Protein AF-A0A953NY30-F1 (afdb_monomer_lite)

Structure (mmCIF, N/CA/C/O backbone):
data_AF-A0A953NY30-F1
#
_entry.id   AF-A0A953NY30-F1
#
loop_
_atom_site.group_PDB
_atom_site.id
_atom_site.type_symbol
_atom_site.label_atom_id
_atom_site.label_alt_id
_atom_site.label_comp_id
_atom_site.label_asym_id
_atom_site.label_entity_id
_atom_site.label_seq_id
_atom_site.pdbx_PDB_ins_code
_atom_site.Cartn_x
_atom_site.Cartn_y
_atom_site.Cartn_z
_atom_site.occupancy
_atom_site.B_iso_or_equiv
_atom_site.auth_seq_id
_atom_site.auth_comp_id
_atom_site.auth_asym_id
_atom_site.auth_atom_id
_atom_site.pdbx_PDB_model_num
ATOM 1 N N . MET A 1 1 ? -12.959 -16.572 -15.780 1.00 38.41 1 MET A N 1
ATOM 2 C CA . MET A 1 1 ? -12.452 -16.417 -14.400 1.00 38.41 1 MET A CA 1
ATOM 3 C C . MET A 1 1 ? -12.602 -14.958 -14.018 1.00 38.41 1 MET A C 1
ATOM 5 O O . MET A 1 1 ? -12.310 -14.120 -14.861 1.00 38.41 1 MET A O 1
ATOM 9 N N . ALA A 1 2 ? -13.123 -14.643 -12.830 1.00 45.72 2 ALA A N 1
ATOM 10 C CA . ALA A 1 2 ? -13.145 -13.257 -12.362 1.00 45.72 2 ALA A CA 1
ATOM 11 C C . ALA A 1 2 ? -11.699 -12.749 -12.253 1.00 45.72 2 ALA A C 1
ATOM 13 O O . ALA A 1 2 ? -10.830 -13.495 -11.800 1.00 45.72 2 ALA A O 1
ATOM 14 N N . ALA A 1 3 ? -11.431 -11.525 -12.707 1.00 60.72 3 ALA A N 1
ATOM 15 C CA . ALA A 1 3 ? -10.108 -10.929 -12.567 1.00 60.72 3 ALA A CA 1
ATOM 16 C C . ALA A 1 3 ? -9.741 -10.850 -11.075 1.00 60.72 3 ALA A C 1
ATOM 18 O O . ALA A 1 3 ? -10.551 -10.421 -10.250 1.00 60.72 3 ALA A O 1
ATOM 19 N N . LYS A 1 4 ? -8.534 -11.301 -10.723 1.00 76.38 4 LYS A N 1
ATOM 20 C CA . LYS A 1 4 ? -8.008 -11.236 -9.358 1.00 76.38 4 LYS A CA 1
ATOM 21 C C . LYS A 1 4 ? -7.855 -9.763 -8.965 1.00 76.38 4 LYS A C 1
ATOM 23 O O . LYS A 1 4 ? -7.105 -9.034 -9.607 1.00 76.38 4 LYS A O 1
ATOM 28 N N . SER A 1 5 ? -8.580 -9.335 -7.931 1.00 85.44 5 SER A N 1
ATOM 29 C CA . SER A 1 5 ? -8.460 -7.990 -7.357 1.00 85.44 5 SER A CA 1
ATOM 30 C C . SER A 1 5 ? -7.638 -8.053 -6.079 1.00 85.44 5 SER A C 1
ATOM 32 O O . SER A 1 5 ? -7.977 -8.785 -5.148 1.00 85.44 5 SER A O 1
ATOM 34 N N . LEU A 1 6 ? -6.555 -7.287 -6.043 1.00 94.62 6 LEU A N 1
ATOM 35 C CA . LEU A 1 6 ? -5.593 -7.242 -4.951 1.00 94.62 6 LEU A CA 1
ATOM 36 C C . LEU A 1 6 ? -5.789 -5.966 -4.136 1.00 94.62 6 LEU A C 1
ATOM 38 O O . LEU A 1 6 ? -5.425 -4.876 -4.570 1.00 94.62 6 LEU A O 1
ATOM 42 N N . ARG A 1 7 ? -6.363 -6.100 -2.940 1.00 96.38 7 ARG A N 1
ATOM 43 C CA . ARG A 1 7 ? -6.813 -4.960 -2.138 1.00 96.38 7 ARG A CA 1
ATOM 44 C C . ARG A 1 7 ? -5.820 -4.576 -1.042 1.00 96.38 7 ARG A C 1
ATOM 46 O O . ARG A 1 7 ? -5.519 -5.387 -0.164 1.00 96.38 7 ARG A O 1
ATOM 53 N N . PHE A 1 8 ? -5.359 -3.325 -1.048 1.00 97.75 8 PHE A N 1
ATOM 54 C CA . PHE A 1 8 ? -4.323 -2.828 -0.134 1.00 97.75 8 PHE A CA 1
ATOM 55 C C . PHE A 1 8 ? -4.559 -1.383 0.317 1.00 97.75 8 PHE A C 1
ATOM 57 O O . PHE A 1 8 ? -5.410 -0.670 -0.207 1.00 97.75 8 PHE A O 1
ATOM 64 N N . VAL A 1 9 ? -3.777 -0.947 1.307 1.00 98.19 9 VAL A N 1
ATOM 65 C CA . VAL A 1 9 ? -3.710 0.448 1.767 1.00 98.19 9 VAL A CA 1
ATOM 66 C C . VAL A 1 9 ? -2.246 0.875 1.822 1.00 98.19 9 VAL A C 1
ATOM 68 O O . VAL A 1 9 ? -1.415 0.121 2.318 1.00 98.19 9 VAL A O 1
ATOM 71 N N . THR A 1 10 ? -1.892 2.046 1.306 1.00 98.44 10 THR A N 1
ATOM 72 C CA . THR A 1 10 ? -0.507 2.557 1.345 1.00 98.44 10 THR A CA 1
ATOM 73 C C . THR A 1 10 ? -0.102 3.044 2.744 1.00 98.44 10 THR A C 1
ATOM 75 O O . THR A 1 10 ? -0.954 3.224 3.619 1.00 98.44 10 THR A O 1
ATOM 78 N N . LEU A 1 11 ? 1.190 3.308 2.973 1.00 98.06 11 LEU A N 1
ATOM 79 C CA . LEU A 1 11 ? 1.663 3.942 4.215 1.00 98.06 11 LEU A CA 1
ATOM 80 C C . LEU A 1 11 ? 1.074 5.349 4.382 1.00 98.06 11 LEU A C 1
ATOM 82 O O . LEU A 1 11 ? 0.724 5.740 5.495 1.00 98.06 11 LEU A O 1
ATOM 86 N N . SER A 1 12 ? 0.889 6.087 3.282 1.00 96.75 12 SER A N 1
ATOM 87 C CA . SER A 1 12 ? 0.201 7.386 3.278 1.00 96.75 12 SER A CA 1
ATOM 88 C C . SER A 1 12 ? -1.307 7.297 3.555 1.00 96.75 12 SER A C 1
ATOM 90 O O . SER A 1 12 ? -1.937 8.314 3.828 1.00 96.75 12 SER A O 1
ATOM 92 N N . GLY A 1 13 ? -1.882 6.090 3.568 1.00 97.50 13 GLY A N 1
ATOM 93 C CA . GLY A 1 13 ? -3.278 5.847 3.924 1.00 97.50 13 GLY A CA 1
ATOM 94 C C . GLY A 1 13 ? -4.250 5.776 2.749 1.00 97.50 13 GLY A C 1
ATOM 95 O O . GLY A 1 13 ? -5.456 5.801 2.987 1.00 97.50 13 GLY A O 1
ATOM 96 N N . VAL A 1 14 ? -3.757 5.662 1.513 1.00 98.44 14 VAL A N 1
ATOM 97 C CA . VAL A 1 14 ? -4.581 5.558 0.302 1.00 98.44 14 VAL A CA 1
ATOM 98 C C . VAL A 1 14 ? -5.054 4.108 0.113 1.00 98.44 14 VAL A C 1
ATOM 100 O O . VAL A 1 14 ? -4.214 3.220 -0.058 1.00 98.44 14 VAL A O 1
ATOM 103 N N . PRO A 1 15 ? -6.370 3.831 0.158 1.00 97.94 15 PRO A N 1
ATOM 104 C CA . PRO A 1 15 ? -6.921 2.498 -0.055 1.00 97.94 15 PRO A CA 1
ATOM 105 C C . PRO A 1 15 ? -7.143 2.236 -1.553 1.00 97.94 15 PRO A C 1
ATOM 107 O O . PRO A 1 15 ? -7.759 3.048 -2.239 1.00 97.94 15 PRO A O 1
ATOM 110 N N . MET A 1 16 ? -6.677 1.101 -2.073 1.00 97.56 16 MET A N 1
ATOM 111 C CA . MET A 1 16 ? -6.794 0.786 -3.501 1.00 97.56 16 MET A CA 1
ATOM 112 C C . MET A 1 16 ? -7.032 -0.695 -3.794 1.00 97.56 16 MET A C 1
ATOM 114 O O . MET A 1 16 ? -6.637 -1.569 -3.017 1.00 97.56 16 MET A O 1
ATOM 118 N N . ASP A 1 17 ? -7.632 -0.946 -4.953 1.00 97.19 17 ASP A N 1
ATOM 119 C CA . ASP A 1 17 ? -7.645 -2.244 -5.622 1.00 97.19 17 ASP A CA 1
ATOM 120 C C . ASP A 1 17 ? -6.631 -2.218 -6.769 1.00 97.19 17 ASP A C 1
ATOM 122 O O . ASP A 1 17 ? -6.729 -1.381 -7.660 1.00 97.19 17 ASP A O 1
ATOM 126 N N . VAL A 1 18 ? -5.660 -3.130 -6.753 1.00 97.06 18 VAL A N 1
ATOM 127 C CA . VAL A 1 18 ? -4.778 -3.385 -7.896 1.00 97.06 18 VAL A CA 1
ATOM 128 C C . VAL A 1 18 ? -5.399 -4.487 -8.741 1.00 97.06 18 VAL A C 1
ATOM 130 O O . VAL A 1 18 ? -5.697 -5.578 -8.247 1.00 97.06 18 VAL A O 1
ATOM 133 N N . THR A 1 19 ? -5.606 -4.191 -10.016 1.00 94.31 19 THR A N 1
ATOM 134 C CA . THR A 1 19 ? -6.314 -5.041 -10.970 1.00 94.31 19 THR A CA 1
ATOM 135 C C . THR A 1 19 ? -5.557 -5.099 -12.296 1.00 94.31 19 THR A C 1
ATOM 137 O O . THR A 1 19 ? -4.636 -4.320 -12.556 1.00 94.31 19 THR A O 1
ATOM 140 N N . GLU A 1 20 ? -5.926 -6.070 -13.133 1.00 92.06 20 GLU A N 1
ATOM 141 C CA . GLU A 1 20 ? -5.496 -6.145 -14.537 1.00 92.06 20 GLU A CA 1
ATOM 142 C C . GLU A 1 20 ? -3.972 -6.143 -14.761 1.00 92.06 20 GLU A C 1
ATOM 144 O O . GLU A 1 20 ? -3.502 -5.654 -15.786 1.00 92.06 20 GLU A O 1
ATOM 149 N N . LEU A 1 21 ? -3.182 -6.711 -13.839 1.00 94.94 21 LEU A N 1
ATOM 150 C CA . LEU A 1 21 ? -1.750 -6.928 -14.068 1.00 94.94 21 LEU A CA 1
ATOM 151 C C . LEU A 1 21 ? -1.556 -7.870 -15.271 1.00 94.94 21 LEU A C 1
ATOM 153 O O . LEU A 1 21 ? -1.906 -9.049 -15.222 1.00 94.94 21 LEU A O 1
ATOM 157 N N . LYS A 1 22 ? -1.017 -7.337 -16.372 1.00 94.94 22 LYS A N 1
ATOM 158 C CA . LYS A 1 22 ? -0.914 -8.020 -17.672 1.00 94.94 22 LYS A CA 1
ATOM 159 C C . LYS A 1 22 ? 0.358 -8.855 -17.770 1.00 94.94 22 LYS A C 1
ATOM 161 O O . LYS A 1 22 ? 1.295 -8.476 -18.469 1.00 94.94 22 LYS A O 1
ATOM 166 N N . TRP A 1 23 ? 0.397 -9.968 -17.044 1.00 94.69 23 TRP A N 1
ATOM 167 C CA . TRP A 1 23 ? 1.525 -10.900 -17.074 1.00 94.69 23 TRP A CA 1
ATOM 168 C C . TRP A 1 23 ? 1.733 -11.533 -18.463 1.00 94.69 23 TRP A C 1
ATOM 170 O O . TRP A 1 23 ? 0.755 -11.775 -19.175 1.00 94.69 23 TRP A O 1
ATOM 180 N N . PRO A 1 24 ? 2.983 -11.868 -18.841 1.00 94.69 24 PRO A N 1
ATOM 181 C CA . PRO A 1 24 ? 4.234 -11.607 -18.121 1.00 94.69 24 PRO A CA 1
ATOM 182 C C . PRO A 1 24 ? 4.781 -10.184 -18.355 1.00 94.69 24 PRO A C 1
ATOM 184 O O . PRO A 1 24 ? 4.320 -9.446 -19.226 1.00 94.69 24 PRO A O 1
ATOM 187 N N . PHE A 1 25 ? 5.836 -9.820 -17.617 1.00 94.69 25 PHE A N 1
ATOM 188 C CA . PHE A 1 25 ? 6.681 -8.681 -17.993 1.00 94.69 25 PHE A CA 1
ATOM 189 C C . PHE A 1 25 ? 7.196 -8.848 -19.434 1.00 94.69 25 PHE A C 1
ATOM 191 O O . PHE A 1 25 ? 7.701 -9.913 -19.791 1.00 94.69 25 PHE A O 1
ATOM 198 N N . HIS A 1 26 ? 7.122 -7.791 -20.241 1.00 92.19 26 HIS A N 1
ATOM 199 C CA . HIS A 1 26 ? 7.577 -7.782 -21.636 1.00 92.19 26 HIS A CA 1
ATOM 200 C C . HIS A 1 26 ? 8.545 -6.626 -21.891 1.00 92.19 26 HIS A C 1
ATOM 202 O O . HIS A 1 26 ? 8.599 -5.667 -21.125 1.00 92.19 26 HIS A O 1
ATOM 208 N N . GLN A 1 27 ? 9.348 -6.727 -22.951 1.00 91.31 27 GLN A N 1
ATOM 209 C CA . GLN A 1 27 ? 10.276 -5.659 -23.318 1.00 91.31 27 GLN A CA 1
ATOM 210 C C . GLN A 1 27 ? 9.521 -4.392 -23.723 1.00 91.31 27 GLN A C 1
ATOM 212 O O . GLN A 1 27 ? 8.520 -4.453 -24.438 1.00 91.31 27 GLN A O 1
ATOM 217 N N . SER A 1 28 ? 10.030 -3.243 -23.283 1.00 86.00 28 SER A N 1
ATOM 218 C CA . SER A 1 28 ? 9.526 -1.949 -23.731 1.00 86.00 28 SER A CA 1
ATOM 219 C C . SER A 1 28 ? 9.779 -1.764 -25.228 1.00 86.00 28 SER A C 1
ATOM 221 O O . SER A 1 28 ? 10.899 -1.937 -25.705 1.00 86.00 28 SER A O 1
ATOM 223 N N . THR A 1 29 ? 8.756 -1.348 -25.974 1.00 75.81 29 THR A N 1
ATOM 224 C CA . THR A 1 29 ? 8.874 -1.017 -27.405 1.00 75.81 29 THR A CA 1
ATOM 225 C C . THR A 1 29 ? 9.551 0.335 -27.653 1.00 75.81 29 THR A C 1
ATOM 227 O O . THR A 1 29 ? 9.899 0.646 -28.788 1.00 75.81 29 THR A O 1
ATOM 230 N N . ALA A 1 30 ? 9.780 1.133 -26.603 1.00 67.56 30 ALA A N 1
ATOM 231 C CA . ALA A 1 30 ? 10.343 2.482 -26.679 1.00 67.56 30 ALA A CA 1
ATOM 232 C C . ALA A 1 30 ? 11.890 2.532 -26.656 1.00 67.56 30 ALA A C 1
ATOM 234 O O . ALA A 1 30 ? 12.464 3.578 -26.363 1.00 67.56 30 ALA A O 1
ATOM 235 N N . GLY A 1 31 ? 12.572 1.421 -26.965 1.00 56.62 31 GLY A N 1
ATOM 236 C CA . GLY A 1 31 ? 14.012 1.408 -27.270 1.00 56.62 31 GLY A CA 1
ATOM 237 C C . GLY A 1 31 ? 14.972 1.475 -26.076 1.00 56.62 31 GLY A C 1
ATOM 238 O O . GLY A 1 31 ? 16.120 1.867 -26.253 1.00 56.62 31 GLY A O 1
ATOM 239 N N . ALA A 1 32 ? 14.535 1.098 -24.872 1.00 64.88 32 ALA A N 1
ATOM 240 C CA . ALA A 1 32 ? 15.385 1.068 -23.680 1.00 64.88 32 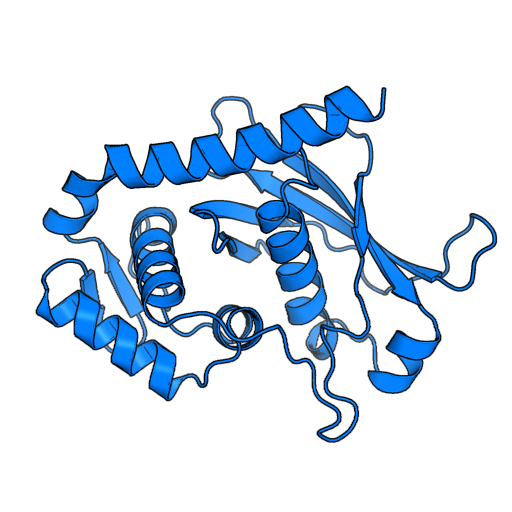ALA A CA 1
ATOM 241 C C . ALA A 1 32 ? 15.386 -0.329 -23.029 1.00 64.88 32 ALA A C 1
ATOM 243 O O . ALA A 1 32 ? 14.408 -1.063 -23.173 1.00 64.88 32 ALA A O 1
ATOM 244 N N . ASP A 1 33 ? 16.444 -0.666 -22.276 1.00 78.25 33 ASP A N 1
ATOM 245 C CA . ASP A 1 33 ? 16.651 -1.951 -21.567 1.00 78.25 33 ASP A CA 1
ATOM 246 C C . ASP A 1 33 ? 15.711 -2.147 -20.356 1.00 78.25 33 ASP A C 1
ATOM 248 O O . ASP A 1 33 ? 16.128 -2.411 -19.220 1.00 78.25 33 ASP A O 1
ATOM 252 N N . TRP A 1 34 ? 14.413 -1.979 -20.594 1.00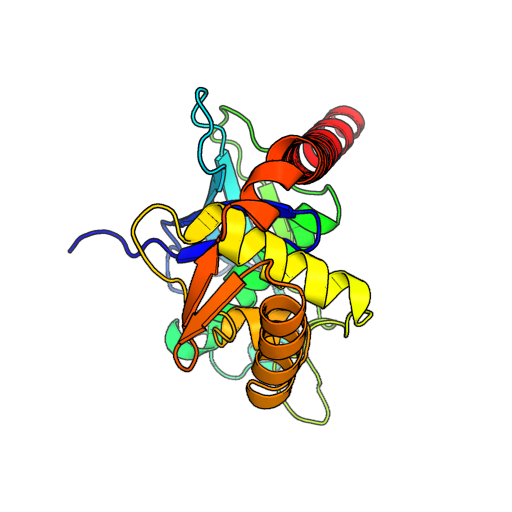 88.50 34 TRP A N 1
ATOM 253 C CA . TRP A 1 34 ? 13.355 -2.047 -19.600 1.00 88.50 34 TRP A CA 1
ATOM 254 C C . TRP A 1 34 ? 12.392 -3.181 -19.913 1.00 88.50 34 TRP A C 1
ATOM 256 O O . TRP A 1 34 ? 11.986 -3.391 -21.060 1.00 88.50 34 TRP A O 1
ATOM 266 N N . LEU A 1 35 ? 11.968 -3.860 -18.853 1.00 93.00 35 LEU A N 1
ATOM 267 C CA . LEU A 1 35 ? 10.793 -4.712 -18.871 1.00 93.00 35 LEU A CA 1
ATOM 268 C C . LEU A 1 35 ? 9.636 -3.986 -18.205 1.00 93.00 35 LEU A C 1
ATOM 270 O O . LEU A 1 35 ? 9.821 -3.331 -17.179 1.00 93.00 35 LEU A O 1
ATOM 274 N N . VAL A 1 36 ? 8.450 -4.132 -18.778 1.00 95.19 36 VAL A N 1
ATOM 275 C CA . VAL A 1 36 ? 7.238 -3.447 -18.344 1.00 95.19 36 VAL A CA 1
ATOM 276 C C . VAL A 1 36 ? 6.144 -4.466 -18.043 1.00 95.19 36 VAL A C 1
ATOM 278 O O . VAL A 1 36 ? 5.968 -5.446 -18.766 1.00 95.19 36 VAL A O 1
ATOM 281 N N . LEU A 1 37 ? 5.408 -4.218 -16.963 1.00 96.38 37 LEU A N 1
ATOM 282 C CA . LEU A 1 37 ? 4.144 -4.863 -16.633 1.00 96.38 37 LEU A CA 1
ATOM 283 C C . LEU A 1 37 ? 3.080 -3.773 -16.523 1.00 96.38 37 LEU A C 1
ATOM 285 O O . LEU A 1 37 ? 3.188 -2.866 -15.696 1.00 96.38 37 LEU A O 1
ATOM 289 N N . HIS A 1 38 ? 2.060 -3.851 -17.370 1.00 96.56 38 HIS A N 1
ATOM 290 C CA . HIS A 1 38 ? 0.924 -2.939 -17.303 1.00 96.56 38 HIS A CA 1
ATOM 291 C C . HIS A 1 38 ? -0.089 -3.417 -16.270 1.00 96.56 38 HIS A C 1
ATOM 293 O O . HIS A 1 38 ? -0.252 -4.620 -16.077 1.00 96.56 38 HIS A O 1
ATOM 299 N N . GLY A 1 39 ? -0.792 -2.480 -15.650 1.00 96.12 39 GLY A N 1
ATOM 300 C CA . GLY A 1 39 ? -1.916 -2.781 -14.777 1.00 96.12 39 GLY A CA 1
ATOM 301 C C . GLY A 1 39 ? -2.670 -1.528 -14.387 1.00 96.12 39 GLY A C 1
ATOM 302 O O . GLY A 1 39 ? -2.448 -0.457 -14.953 1.00 96.12 39 GLY A O 1
ATOM 303 N N . ARG A 1 40 ? -3.531 -1.671 -13.387 1.00 96.50 40 ARG A N 1
ATOM 304 C CA . ARG A 1 40 ? -4.427 -0.614 -12.942 1.00 96.50 40 ARG A CA 1
ATOM 305 C C . ARG A 1 40 ? -4.519 -0.599 -11.422 1.00 96.50 40 ARG A C 1
ATOM 307 O O . ARG A 1 40 ? -4.499 -1.651 -10.785 1.00 96.50 40 ARG A O 1
ATOM 314 N N . ALA A 1 41 ? -4.606 0.593 -10.841 1.00 97.19 41 ALA A N 1
ATOM 315 C CA . ALA A 1 41 ? -4.962 0.764 -9.439 1.00 97.19 41 ALA A CA 1
ATOM 316 C C . ALA A 1 41 ? -6.173 1.696 -9.307 1.00 97.19 41 ALA A C 1
ATOM 318 O O . ALA A 1 41 ? -6.129 2.863 -9.700 1.00 97.19 41 ALA A O 1
ATOM 319 N N . ASP A 1 42 ? -7.262 1.174 -8.751 1.00 97.12 42 ASP A N 1
ATOM 320 C CA . ASP A 1 42 ? -8.517 1.887 -8.527 1.00 97.12 42 ASP A CA 1
ATOM 321 C C . ASP A 1 42 ? -8.583 2.399 -7.082 1.00 97.12 42 ASP A C 1
ATOM 323 O O . ASP A 1 42 ? -8.332 1.653 -6.132 1.00 97.12 42 ASP A O 1
ATOM 327 N N . LEU A 1 43 ? -8.946 3.671 -6.898 1.00 97.38 43 LEU A N 1
ATOM 328 C CA . LEU A 1 43 ? -9.139 4.256 -5.571 1.00 97.38 43 LEU A CA 1
ATOM 329 C C . LEU A 1 43 ? -10.419 3.697 -4.936 1.00 97.38 43 LEU A C 1
ATOM 331 O O . LEU A 1 43 ? -11.523 3.869 -5.466 1.00 97.38 43 LEU A O 1
ATOM 335 N N . LEU A 1 44 ? -10.292 3.071 -3.765 1.00 95.31 44 LEU A N 1
ATOM 336 C CA . LEU A 1 44 ? -11.443 2.504 -3.066 1.00 95.31 44 LEU A CA 1
ATOM 337 C C . LEU A 1 44 ? -12.420 3.583 -2.601 1.00 95.31 44 LEU A C 1
ATOM 339 O O . LEU A 1 44 ? -12.028 4.661 -2.161 1.00 95.31 44 LEU A O 1
ATOM 343 N N . GLN A 1 45 ? -13.714 3.252 -2.656 1.00 92.00 45 GLN A N 1
ATOM 344 C CA . GLN A 1 45 ? -14.821 4.144 -2.282 1.00 92.00 45 GLN A CA 1
ATOM 345 C C . GLN A 1 45 ? -14.819 5.496 -3.023 1.00 92.00 45 GLN A C 1
ATOM 347 O O . GLN A 1 45 ? -15.444 6.455 -2.572 1.00 92.00 45 GLN A O 1
ATOM 352 N N . SER A 1 46 ? -14.154 5.583 -4.178 1.00 91.25 46 SER A N 1
ATOM 353 C CA . SER A 1 46 ? -14.222 6.763 -5.031 1.00 91.25 46 SER A CA 1
ATOM 354 C C . SER A 1 46 ? -15.585 6.836 -5.723 1.00 91.25 46 SER A C 1
ATOM 356 O O . SER A 1 46 ? -15.870 6.048 -6.627 1.00 91.25 46 SER A O 1
ATOM 358 N N . ALA A 1 47 ? -16.416 7.814 -5.350 1.00 89.56 47 ALA A N 1
ATOM 359 C CA . ALA A 1 47 ? -17.678 8.097 -6.048 1.00 89.56 47 ALA A CA 1
ATOM 360 C C . ALA A 1 47 ? -17.452 8.393 -7.542 1.00 89.56 47 ALA A C 1
ATOM 362 O O . ALA A 1 47 ? -18.266 8.064 -8.401 1.00 89.56 47 ALA A O 1
ATOM 363 N N . GLU A 1 48 ? -16.295 8.973 -7.851 1.00 91.31 48 GLU A N 1
ATOM 364 C CA . GLU A 1 48 ? -15.872 9.340 -9.192 1.00 91.31 48 GLU A CA 1
ATOM 365 C C . GLU A 1 48 ? -15.146 8.221 -9.951 1.00 91.31 48 GLU A C 1
ATOM 367 O O . GLU A 1 48 ? -14.785 8.425 -11.108 1.00 91.31 48 GLU A O 1
ATOM 372 N N . LYS A 1 49 ? -14.948 7.041 -9.345 1.00 93.06 49 LYS A N 1
ATOM 373 C CA . LYS A 1 49 ? -14.198 5.920 -9.943 1.00 93.06 49 LYS A CA 1
ATOM 374 C C . LYS A 1 49 ? -12.792 6.335 -10.412 1.00 93.06 49 LYS A C 1
ATOM 376 O O . LYS A 1 49 ? -12.351 5.989 -11.514 1.00 93.06 49 LYS A O 1
ATOM 381 N N . LEU A 1 50 ? -12.105 7.131 -9.589 1.00 96.12 50 LEU A N 1
ATOM 382 C CA . LEU A 1 50 ? -10.737 7.565 -9.868 1.00 96.12 50 LEU A CA 1
ATOM 383 C C . LEU A 1 50 ? -9.782 6.367 -9.868 1.00 96.12 50 LEU A C 1
ATOM 385 O O . LEU A 1 50 ? -9.882 5.482 -9.020 1.00 96.12 50 LEU A O 1
ATOM 389 N N . HIS A 1 51 ? -8.845 6.363 -10.809 1.00 95.94 51 HIS A N 1
ATOM 390 C CA . HIS A 1 51 ? -7.890 5.278 -10.999 1.00 95.94 51 HIS A CA 1
ATOM 391 C C . HIS A 1 51 ? -6.578 5.808 -11.575 1.00 95.94 51 HIS A C 1
ATOM 393 O O . HIS A 1 51 ? -6.492 6.956 -12.014 1.00 95.94 51 HIS A O 1
ATOM 399 N N . CYS A 1 52 ? -5.553 4.967 -11.582 1.00 95.19 52 CYS A N 1
ATOM 400 C CA . CYS A 1 52 ? -4.357 5.178 -12.376 1.00 95.19 52 CYS A CA 1
ATOM 401 C C . CYS A 1 52 ? -4.058 3.927 -13.205 1.00 95.19 52 CYS A C 1
ATOM 403 O O . CYS A 1 52 ? -3.941 2.818 -12.684 1.00 95.19 52 CYS A O 1
ATOM 405 N N . GLU A 1 53 ? -3.932 4.122 -14.515 1.00 96.50 53 GLU A N 1
ATOM 406 C CA . GLU A 1 53 ? -3.298 3.147 -15.398 1.00 96.50 53 GLU A CA 1
ATOM 407 C C . GLU A 1 53 ? -1.791 3.201 -15.138 1.00 96.50 53 GLU A C 1
ATOM 409 O O . GLU A 1 53 ? -1.207 4.288 -15.133 1.00 96.50 53 GLU A O 1
ATOM 414 N N . VAL A 1 54 ? -1.149 2.058 -14.903 1.00 96.62 54 VAL A N 1
ATOM 415 C CA . VAL A 1 54 ? 0.264 1.995 -14.507 1.00 96.62 54 VAL A CA 1
ATOM 416 C C . VAL A 1 54 ? 1.102 1.158 -15.468 1.00 96.62 54 VAL A C 1
ATOM 418 O O . VAL A 1 54 ? 0.659 0.150 -16.020 1.00 96.62 54 VAL A O 1
ATOM 421 N N . ALA A 1 55 ? 2.351 1.577 -15.650 1.00 96.38 55 ALA A N 1
ATOM 422 C CA . ALA A 1 55 ? 3.410 0.800 -16.280 1.00 96.38 55 ALA A CA 1
ATOM 423 C C . ALA A 1 55 ? 4.517 0.568 -15.251 1.00 96.38 55 ALA A C 1
ATOM 425 O O . ALA A 1 55 ? 5.343 1.448 -15.006 1.00 96.38 55 ALA A O 1
ATOM 426 N N . VAL A 1 56 ? 4.525 -0.617 -14.643 1.00 96.69 56 VAL A N 1
ATOM 427 C CA . VAL A 1 56 ? 5.574 -1.044 -13.717 1.00 96.69 56 VAL A CA 1
ATOM 428 C C . VAL A 1 56 ? 6.801 -1.427 -14.534 1.00 96.69 56 VAL A C 1
ATOM 430 O O . VAL A 1 56 ? 6.826 -2.473 -15.173 1.00 96.69 56 VAL A O 1
ATOM 433 N N . GLY A 1 57 ? 7.804 -0.558 -14.541 1.00 94.62 57 GLY A N 1
ATOM 434 C CA . GLY A 1 57 ? 9.062 -0.737 -15.251 1.00 94.62 57 GLY A CA 1
ATOM 435 C C . GLY A 1 57 ? 10.180 -1.223 -14.334 1.00 94.62 57 GLY A C 1
ATOM 436 O O . GLY A 1 57 ? 10.358 -0.700 -13.232 1.00 94.62 57 GLY A O 1
ATOM 437 N N . MET A 1 58 ? 10.982 -2.174 -14.810 1.00 92.50 58 MET A N 1
ATOM 438 C CA . MET A 1 58 ? 12.247 -2.571 -14.186 1.00 92.50 58 MET A CA 1
ATOM 439 C C . MET A 1 58 ? 13.367 -2.680 -15.219 1.00 92.50 58 MET A C 1
ATOM 441 O O . MET A 1 58 ? 13.109 -2.923 -16.397 1.00 92.50 58 MET A O 1
ATOM 445 N N . THR A 1 59 ? 14.613 -2.549 -14.773 1.00 90.56 59 THR A N 1
ATOM 446 C CA . THR A 1 59 ? 15.790 -2.726 -15.633 1.00 90.56 59 THR A CA 1
ATOM 447 C C . THR A 1 59 ? 16.122 -4.205 -15.843 1.00 90.56 59 THR A C 1
ATOM 449 O O . THR A 1 59 ? 15.781 -5.060 -15.019 1.00 90.56 59 THR A O 1
ATOM 452 N N . GLN A 1 60 ? 16.864 -4.508 -16.909 1.00 89.00 60 GLN A N 1
ATOM 453 C CA . GLN A 1 60 ? 17.414 -5.847 -17.148 1.00 89.00 60 GLN A CA 1
ATOM 454 C C . GLN A 1 60 ? 18.260 -6.359 -15.962 1.00 89.00 60 GLN A C 1
ATOM 456 O O . GLN A 1 60 ? 18.105 -7.506 -15.548 1.00 89.00 60 GLN A O 1
ATOM 461 N N . THR A 1 61 ? 19.073 -5.500 -15.337 1.00 88.31 61 THR A N 1
ATOM 462 C CA . THR A 1 61 ? 19.860 -5.851 -14.139 1.00 88.31 61 THR A CA 1
ATOM 463 C C . THR A 1 61 ? 18.975 -6.311 -12.980 1.00 88.31 61 THR A C 1
ATOM 465 O O . THR A 1 61 ? 19.311 -7.249 -12.259 1.00 88.31 61 THR A O 1
ATOM 468 N N . MET A 1 62 ? 17.818 -5.667 -12.793 1.00 89.81 62 MET A N 1
ATOM 469 C CA . MET A 1 62 ? 16.873 -6.063 -11.751 1.00 89.81 62 MET A CA 1
ATOM 470 C C . MET A 1 62 ? 16.246 -7.429 -12.058 1.00 89.81 62 MET A C 1
ATOM 472 O O . MET A 1 62 ? 16.127 -8.264 -11.163 1.00 89.81 62 MET A O 1
ATOM 476 N N . LYS A 1 63 ? 15.899 -7.693 -13.325 1.00 90.75 63 LYS A N 1
ATOM 477 C CA . LYS A 1 63 ? 15.435 -9.016 -13.768 1.00 90.75 63 LYS A CA 1
ATOM 478 C C . LYS A 1 63 ? 16.468 -10.103 -13.475 1.00 90.75 63 LYS A C 1
ATOM 480 O O . LYS A 1 63 ? 16.102 -11.154 -12.954 1.00 90.75 63 LYS A O 1
ATOM 485 N N . GLU A 1 64 ? 17.734 -9.857 -13.798 1.00 90.38 64 GLU A N 1
ATOM 486 C CA . GLU A 1 64 ? 18.830 -10.800 -13.545 1.00 90.38 64 GLU A CA 1
ATOM 487 C C . GLU A 1 64 ? 18.983 -11.098 -12.051 1.00 90.38 64 GLU A C 1
ATOM 489 O O . GLU A 1 64 ? 19.094 -12.259 -11.664 1.00 90.38 64 GLU A O 1
ATOM 494 N N . ALA A 1 65 ? 18.890 -10.071 -11.200 1.00 88.56 65 ALA A N 1
ATOM 495 C CA . ALA A 1 65 ? 18.928 -10.234 -9.749 1.00 88.56 65 ALA A CA 1
ATOM 496 C C . ALA A 1 65 ? 17.733 -11.046 -9.213 1.00 88.56 65 ALA A C 1
ATOM 498 O O . ALA A 1 65 ? 17.892 -11.919 -8.360 1.00 88.56 65 ALA A O 1
ATOM 499 N N . LEU A 1 66 ? 16.523 -10.795 -9.721 1.00 89.00 66 LEU A N 1
ATOM 500 C CA . LEU A 1 66 ? 15.320 -11.537 -9.326 1.00 89.00 66 LEU A CA 1
ATOM 501 C C . LEU A 1 66 ? 15.359 -13.005 -9.767 1.00 89.00 66 LEU A C 1
ATOM 503 O O . LEU A 1 66 ? 14.762 -13.859 -9.103 1.00 89.00 66 LEU A O 1
ATOM 507 N N . GLY A 1 67 ? 16.032 -13.294 -10.883 1.00 88.69 67 GLY A N 1
ATOM 508 C CA . GLY A 1 67 ? 16.175 -14.618 -11.491 1.00 88.69 67 GLY A CA 1
ATOM 509 C C . GLY A 1 67 ? 14.917 -15.123 -12.208 1.00 88.69 67 GLY A C 1
ATOM 510 O O . GLY A 1 67 ? 15.022 -15.754 -13.254 1.00 88.69 67 GLY A O 1
ATOM 511 N N . SER A 1 68 ? 13.722 -14.827 -11.690 1.00 88.88 68 SER A N 1
ATOM 512 C CA . SER A 1 68 ? 12.442 -15.149 -12.330 1.00 88.88 68 SER A CA 1
ATOM 513 C C . SER A 1 68 ? 11.432 -14.017 -12.153 1.00 88.88 68 SER A C 1
ATOM 515 O O . SER A 1 68 ? 11.300 -13.460 -11.063 1.00 88.88 68 SER A O 1
ATOM 517 N N . LEU A 1 69 ? 10.709 -13.714 -13.237 1.00 91.25 69 LEU A N 1
ATOM 518 C CA . LEU A 1 69 ? 9.602 -12.751 -13.288 1.00 91.25 69 LEU A CA 1
ATOM 519 C C . LEU A 1 69 ? 8.233 -13.442 -13.388 1.00 91.25 69 LEU A C 1
ATOM 521 O O . LEU A 1 69 ? 7.276 -12.835 -13.867 1.00 91.25 69 LEU A O 1
ATOM 525 N N . ALA A 1 70 ? 8.148 -14.711 -12.979 1.00 92.88 70 ALA A N 1
ATOM 526 C CA . ALA A 1 70 ? 6.872 -15.402 -12.844 1.00 92.88 70 ALA A CA 1
ATOM 527 C C . ALA A 1 70 ? 5.956 -14.657 -11.856 1.00 92.88 70 ALA A C 1
ATOM 529 O O . ALA A 1 70 ? 6.440 -14.065 -10.880 1.00 92.88 70 ALA A O 1
ATOM 530 N N . GLU A 1 71 ? 4.648 -14.690 -12.117 1.00 94.00 71 GLU A N 1
ATOM 531 C CA . GLU A 1 71 ? 3.629 -13.960 -11.354 1.00 94.00 71 GLU A CA 1
ATOM 532 C C . GLU A 1 71 ? 3.756 -14.228 -9.848 1.00 94.00 71 GLU A C 1
ATOM 534 O O . GLU A 1 71 ? 3.840 -13.293 -9.051 1.00 94.00 71 GLU A O 1
ATOM 539 N N . GLU A 1 72 ? 3.918 -15.492 -9.455 1.00 90.56 72 GLU A N 1
ATOM 540 C CA . GLU A 1 72 ? 3.954 -15.934 -8.056 1.00 90.56 72 GLU A CA 1
ATOM 541 C C . GLU A 1 72 ? 5.125 -15.332 -7.266 1.00 90.56 72 GLU A C 1
ATOM 543 O O . GLU A 1 72 ? 5.072 -15.231 -6.039 1.00 90.56 72 GLU A O 1
ATOM 548 N N . ARG A 1 73 ? 6.195 -14.927 -7.961 1.00 89.06 73 ARG A N 1
ATOM 549 C CA . ARG A 1 73 ? 7.405 -14.358 -7.355 1.00 89.06 73 ARG A CA 1
ATOM 550 C C . ARG A 1 73 ? 7.443 -12.835 -7.436 1.00 89.06 73 ARG A C 1
ATOM 552 O O . ARG A 1 73 ? 7.966 -12.194 -6.525 1.00 89.06 73 ARG A O 1
ATOM 559 N N . ALA A 1 74 ? 6.931 -12.257 -8.520 1.00 93.62 74 ALA A N 1
ATOM 560 C CA . ALA A 1 74 ? 7.071 -10.833 -8.813 1.00 93.62 74 ALA A CA 1
ATOM 561 C C . ALA A 1 74 ? 5.837 -9.990 -8.437 1.00 93.62 74 ALA A C 1
ATOM 563 O O . ALA A 1 74 ? 5.978 -8.773 -8.299 1.00 93.62 74 ALA A O 1
ATOM 564 N N . GLU A 1 75 ? 4.657 -10.593 -8.230 1.00 96.00 75 GLU A N 1
ATOM 565 C CA . GLU A 1 75 ? 3.407 -9.862 -7.958 1.00 96.00 75 GLU A CA 1
ATOM 566 C C . GLU A 1 75 ? 3.512 -8.950 -6.734 1.00 96.00 75 GLU A C 1
ATOM 568 O O . GLU A 1 75 ? 3.211 -7.760 -6.829 1.00 96.00 75 GLU A O 1
ATOM 573 N N . GLY A 1 76 ? 4.026 -9.465 -5.613 1.00 95.88 76 GLY A N 1
ATOM 574 C CA . GLY A 1 76 ? 4.194 -8.669 -4.395 1.00 95.88 76 GLY A CA 1
ATOM 575 C C . GLY A 1 76 ? 5.056 -7.424 -4.615 1.00 95.88 76 GLY A C 1
ATOM 576 O O . GLY A 1 76 ? 4.696 -6.332 -4.180 1.00 95.88 76 GLY A O 1
ATOM 577 N N . MET A 1 77 ? 6.149 -7.553 -5.373 1.00 96.12 77 MET A N 1
ATOM 578 C CA . MET A 1 77 ? 7.026 -6.427 -5.700 1.00 96.12 77 MET A CA 1
ATOM 579 C C . MET A 1 77 ? 6.345 -5.418 -6.621 1.00 96.12 77 MET A C 1
ATOM 581 O O . MET A 1 77 ? 6.491 -4.221 -6.391 1.00 96.12 77 MET A O 1
ATOM 585 N N . ALA A 1 78 ? 5.606 -5.871 -7.636 1.00 96.88 78 ALA A N 1
ATOM 586 C CA . ALA A 1 78 ? 4.881 -4.980 -8.539 1.00 96.88 78 ALA A CA 1
ATOM 587 C C . ALA A 1 78 ? 3.810 -4.175 -7.783 1.00 96.88 78 ALA A C 1
ATOM 589 O O . ALA A 1 78 ? 3.784 -2.947 -7.866 1.00 96.88 78 ALA A O 1
ATOM 590 N N . VAL A 1 79 ? 2.995 -4.850 -6.964 1.00 97.69 79 VAL A N 1
ATOM 591 C CA . VAL A 1 79 ? 1.977 -4.220 -6.107 1.00 97.69 79 VAL A CA 1
ATOM 592 C C . VAL A 1 79 ? 2.613 -3.221 -5.140 1.00 97.69 79 VAL A C 1
ATOM 594 O O . VAL A 1 79 ? 2.153 -2.086 -5.006 1.00 97.69 79 VAL A O 1
ATOM 597 N N . ASN A 1 80 ? 3.699 -3.607 -4.476 1.00 98.00 80 ASN A N 1
ATOM 598 C CA . ASN A 1 80 ? 4.359 -2.748 -3.500 1.00 98.00 80 ASN A CA 1
ATOM 599 C C . ASN A 1 80 ? 5.121 -1.582 -4.143 1.00 98.00 80 ASN A C 1
ATOM 601 O O . ASN A 1 80 ? 5.193 -0.509 -3.544 1.00 98.00 80 ASN A O 1
ATOM 605 N N . ALA A 1 81 ? 5.618 -1.734 -5.374 1.00 97.88 81 ALA A N 1
ATOM 606 C CA . ALA A 1 81 ? 6.159 -0.623 -6.150 1.00 97.88 81 ALA A CA 1
ATOM 607 C C . ALA A 1 81 ? 5.068 0.419 -6.442 1.00 97.88 81 ALA A C 1
ATOM 609 O O . ALA A 1 81 ? 5.289 1.595 -6.168 1.00 97.88 81 ALA A O 1
ATOM 610 N N . ILE A 1 82 ? 3.869 -0.006 -6.870 1.00 98.06 82 ILE A N 1
ATOM 611 C CA . ILE A 1 82 ? 2.712 0.893 -7.058 1.00 98.06 82 ILE A CA 1
ATOM 612 C C . ILE A 1 82 ? 2.400 1.638 -5.752 1.00 98.06 82 ILE A C 1
ATOM 614 O O . ILE A 1 82 ? 2.311 2.867 -5.743 1.00 98.06 82 ILE A O 1
ATOM 618 N N . ARG A 1 83 ? 2.315 0.918 -4.622 1.00 98.12 83 ARG A N 1
ATOM 619 C CA . ARG A 1 83 ? 2.088 1.519 -3.293 1.00 98.12 83 ARG A CA 1
ATOM 620 C C . ARG A 1 83 ? 3.146 2.562 -2.934 1.00 98.12 83 ARG A C 1
ATOM 622 O O . ARG A 1 83 ? 2.799 3.641 -2.460 1.00 98.12 83 ARG A O 1
ATOM 629 N N . LYS A 1 84 ? 4.430 2.269 -3.172 1.00 97.38 84 LYS A N 1
ATOM 630 C CA . LYS A 1 84 ? 5.522 3.218 -2.909 1.00 97.38 84 LYS A CA 1
ATOM 631 C C . LYS A 1 84 ? 5.457 4.440 -3.815 1.00 97.38 84 LYS A C 1
ATOM 633 O O . LYS A 1 84 ? 5.713 5.540 -3.338 1.00 97.38 84 LYS A O 1
ATOM 638 N N . THR A 1 85 ? 5.107 4.281 -5.087 1.00 97.38 85 THR A N 1
ATOM 639 C CA . THR A 1 85 ? 4.957 5.419 -6.004 1.00 97.38 85 THR A CA 1
ATOM 640 C C . THR A 1 85 ? 3.787 6.317 -5.579 1.00 97.38 85 THR A C 1
ATOM 642 O O . THR A 1 85 ? 3.912 7.538 -5.636 1.00 97.38 85 THR A O 1
ATOM 645 N N . ILE A 1 86 ? 2.702 5.750 -5.035 1.00 97.31 86 ILE A N 1
ATOM 646 C CA . ILE A 1 86 ? 1.620 6.529 -4.402 1.00 97.31 86 ILE A CA 1
ATOM 647 C C . ILE A 1 86 ? 2.108 7.252 -3.141 1.00 97.31 86 ILE A C 1
ATOM 649 O O . ILE A 1 86 ? 1.855 8.446 -3.005 1.00 97.31 86 ILE A O 1
ATOM 653 N N . ASP A 1 87 ? 2.825 6.580 -2.229 1.00 97.25 87 ASP A N 1
ATOM 654 C CA . ASP A 1 87 ? 3.368 7.230 -1.019 1.00 97.25 87 ASP A CA 1
ATOM 655 C C . ASP A 1 87 ? 4.246 8.439 -1.347 1.00 97.25 87 ASP A C 1
ATOM 657 O O . ASP A 1 87 ? 4.253 9.424 -0.613 1.00 97.25 87 ASP A O 1
ATOM 661 N N . ASN A 1 88 ? 4.993 8.350 -2.447 1.00 95.69 88 ASN A N 1
ATOM 662 C CA . ASN A 1 88 ? 5.881 9.407 -2.909 1.00 95.69 88 ASN A CA 1
ATOM 663 C C . ASN A 1 88 ? 5.133 10.551 -3.619 1.00 95.69 88 ASN A C 1
ATOM 665 O O . ASN A 1 88 ? 5.778 11.494 -4.070 1.00 95.69 88 ASN A O 1
ATOM 669 N N . GLY A 1 89 ? 3.805 10.465 -3.766 1.00 95.88 89 GLY A N 1
ATOM 670 C CA . GLY A 1 89 ? 3.005 11.448 -4.498 1.00 95.88 89 GLY A CA 1
ATOM 671 C C . GLY A 1 89 ? 3.275 11.441 -6.002 1.00 95.88 89 GLY A C 1
ATOM 672 O O . GLY A 1 89 ? 3.153 12.471 -6.648 1.00 95.88 89 GLY A O 1
ATOM 673 N N . GLN A 1 90 ? 3.688 10.304 -6.565 1.00 95.44 90 GLN A N 1
ATOM 674 C CA . GLN A 1 90 ? 4.111 10.193 -7.967 1.00 95.44 90 GLN A CA 1
ATOM 675 C C . GLN A 1 90 ? 3.055 9.536 -8.873 1.00 95.44 90 GLN A C 1
ATOM 677 O O . GLN A 1 90 ? 3.269 9.447 -10.078 1.00 95.44 90 GLN A O 1
ATOM 682 N N . LEU A 1 91 ? 1.923 9.087 -8.315 1.00 95.75 91 LEU A N 1
ATOM 683 C CA . LEU A 1 91 ? 0.763 8.614 -9.075 1.00 95.75 91 LEU A CA 1
ATOM 684 C C . LEU A 1 91 ? -0.461 9.468 -8.762 1.00 95.75 91 LEU A C 1
ATOM 686 O O . LEU A 1 91 ? -0.840 9.613 -7.602 1.00 95.75 91 LEU A O 1
ATOM 690 N N . ALA A 1 92 ? -1.106 9.982 -9.804 1.00 95.50 92 ALA A N 1
ATOM 691 C CA . ALA A 1 92 ? -2.367 10.697 -9.701 1.00 95.50 92 ALA A CA 1
ATOM 692 C C . ALA A 1 92 ? -3.544 9.770 -10.017 1.00 95.50 92 ALA A C 1
ATOM 694 O O . ALA A 1 92 ? -3.588 9.143 -11.077 1.00 95.50 92 ALA A O 1
ATOM 695 N N . PHE A 1 93 ? -4.532 9.736 -9.127 1.00 95.62 93 PHE A N 1
ATOM 696 C CA . PHE A 1 93 ? -5.812 9.083 -9.386 1.00 95.62 93 PHE A CA 1
ATOM 697 C C . PHE A 1 93 ? -6.713 10.040 -10.177 1.00 95.62 93 PHE A C 1
ATOM 699 O O . PHE A 1 93 ? -7.166 11.054 -9.648 1.00 95.62 93 PHE A O 1
ATOM 706 N N . VAL A 1 94 ? -6.959 9.738 -11.452 1.00 93.31 94 VAL A N 1
ATOM 707 C CA . VAL A 1 94 ? -7.672 10.610 -12.402 1.00 93.31 94 VAL A CA 1
ATOM 708 C C . VAL A 1 94 ? -8.612 9.800 -13.298 1.00 93.31 94 VAL A C 1
ATOM 710 O O . VAL A 1 94 ? -8.458 8.595 -13.459 1.00 93.31 94 VAL A O 1
ATOM 713 N N . LYS A 1 95 ? -9.593 10.454 -13.931 1.00 89.25 95 LYS A N 1
ATOM 714 C CA . LYS A 1 95 ? -10.433 9.839 -14.979 1.00 89.25 95 LYS A CA 1
ATOM 715 C C . LYS A 1 95 ? -9.718 9.876 -16.334 1.00 89.25 95 LYS A C 1
ATOM 717 O O . LYS A 1 95 ? -10.185 10.522 -17.267 1.00 89.25 95 LYS A O 1
ATOM 722 N N . SER A 1 96 ? -8.548 9.252 -16.425 1.00 86.31 96 SER A N 1
ATOM 723 C CA . SER A 1 96 ? -7.739 9.241 -17.645 1.00 86.31 96 SER A CA 1
ATOM 724 C C . SER A 1 96 ? -7.166 7.857 -17.899 1.00 86.31 96 SER A C 1
ATOM 726 O O . SER A 1 96 ? -6.667 7.220 -16.980 1.00 86.31 96 SER A O 1
ATOM 728 N N . GLY A 1 97 ? -7.168 7.439 -19.166 1.00 84.44 97 GLY A N 1
ATOM 729 C CA . GLY A 1 97 ? -6.472 6.231 -19.619 1.00 84.44 97 GLY A CA 1
ATOM 730 C C . GLY A 1 97 ? -4.966 6.431 -19.826 1.00 84.44 97 GLY A C 1
ATOM 731 O O . GLY A 1 97 ? -4.299 5.549 -20.364 1.00 84.44 97 GLY A O 1
ATOM 732 N N . LYS A 1 98 ? -4.413 7.602 -19.469 1.00 89.25 98 LYS A N 1
ATOM 733 C CA . LYS A 1 98 ? -2.977 7.862 -19.597 1.00 89.25 98 LYS A CA 1
ATOM 734 C C . LYS A 1 98 ? -2.209 6.999 -18.599 1.00 89.25 98 LYS A C 1
ATOM 736 O O . LYS A 1 98 ? -2.347 7.163 -17.388 1.00 89.25 98 LYS A O 1
ATOM 741 N N . VAL A 1 99 ? -1.355 6.136 -19.139 1.00 93.38 99 VAL A N 1
ATOM 742 C CA . VAL A 1 99 ? -0.476 5.263 -18.363 1.00 93.38 99 VAL A CA 1
ATOM 743 C C . VAL A 1 99 ? 0.587 6.094 -17.642 1.00 93.38 99 VAL A C 1
ATOM 745 O O . VAL A 1 99 ? 1.245 6.943 -18.247 1.00 93.38 99 VAL A O 1
ATOM 748 N N . GLN A 1 100 ? 0.751 5.844 -16.348 1.00 95.62 100 GLN A N 1
ATOM 749 C CA . GLN A 1 100 ? 1.714 6.501 -15.473 1.00 95.62 100 GLN A CA 1
ATOM 750 C C . GLN A 1 100 ? 2.857 5.538 -15.115 1.00 95.62 100 GLN A C 1
ATOM 752 O O . GLN A 1 100 ? 2.617 4.349 -14.879 1.00 95.62 100 GLN A O 1
ATOM 757 N N . PRO A 1 101 ? 4.112 6.010 -15.085 1.00 94.88 101 PRO A N 1
ATOM 758 C CA . PRO A 1 101 ? 5.252 5.150 -14.807 1.00 94.88 101 PRO A CA 1
ATOM 759 C C . PRO A 1 101 ? 5.327 4.777 -13.321 1.00 94.88 101 PRO A C 1
ATOM 761 O O . PRO A 1 101 ? 5.157 5.614 -12.437 1.00 94.88 101 PRO A O 1
ATOM 764 N N . VAL A 1 102 ? 5.651 3.515 -13.051 1.00 96.38 102 VAL A N 1
ATOM 765 C CA . VAL A 1 102 ? 6.002 2.994 -11.725 1.00 96.38 102 VAL A CA 1
ATOM 766 C C . VAL A 1 102 ? 7.370 2.345 -11.841 1.00 96.38 102 VAL A C 1
ATOM 768 O O . VAL A 1 102 ? 7.565 1.457 -12.662 1.00 96.38 102 VAL A O 1
ATOM 771 N N . HIS A 1 103 ? 8.335 2.766 -11.029 1.00 92.00 103 HIS A N 1
ATOM 772 C CA . HIS A 1 103 ? 9.703 2.261 -11.136 1.00 92.00 103 HIS A CA 1
ATOM 773 C C . HIS A 1 103 ? 10.004 1.231 -10.050 1.00 92.00 103 HIS A C 1
ATOM 775 O O . HIS A 1 103 ? 10.016 1.547 -8.859 1.00 92.00 103 HIS A O 1
ATOM 781 N N . VAL A 1 104 ? 10.331 0.010 -10.468 1.00 92.25 104 VAL A N 1
ATOM 782 C CA . VAL A 1 104 ? 11.031 -0.953 -9.618 1.00 92.25 104 VAL A CA 1
ATOM 783 C C . VAL A 1 104 ? 12.501 -0.561 -9.611 1.00 92.25 104 VAL A C 1
ATOM 785 O O . VAL A 1 104 ? 13.168 -0.564 -10.644 1.00 92.25 104 VAL A O 1
ATOM 788 N N . THR A 1 105 ? 13.007 -0.205 -8.435 1.00 86.50 105 THR A N 1
ATOM 789 C CA . THR A 1 105 ? 14.397 0.231 -8.271 1.00 86.50 105 THR A CA 1
ATOM 790 C C . THR A 1 105 ? 15.201 -0.812 -7.510 1.00 86.50 105 THR A C 1
ATOM 792 O O . THR A 1 105 ? 14.645 -1.608 -6.754 1.00 86.50 105 THR A O 1
ATOM 795 N N . SER A 1 106 ? 16.527 -0.755 -7.633 1.00 85.88 106 SER A N 1
ATOM 796 C CA . SER A 1 106 ? 17.443 -1.592 -6.849 1.00 85.88 106 SER A CA 1
ATOM 797 C C . SER A 1 106 ? 17.274 -1.430 -5.332 1.00 85.88 106 SER A C 1
ATOM 799 O O . SER A 1 106 ? 17.667 -2.319 -4.589 1.00 85.88 106 SER A O 1
ATOM 801 N N . ARG A 1 107 ? 16.638 -0.346 -4.854 1.00 87.75 107 ARG A N 1
ATOM 802 C CA . ARG A 1 107 ? 16.298 -0.150 -3.432 1.00 87.75 107 ARG A CA 1
ATOM 803 C C . ARG A 1 107 ? 15.213 -1.097 -2.916 1.00 87.75 107 ARG A C 1
ATOM 805 O O . ARG A 1 107 ? 14.983 -1.117 -1.715 1.00 87.75 107 ARG A O 1
ATOM 812 N N . PHE A 1 108 ? 14.531 -1.824 -3.800 1.00 91.62 108 PHE A N 1
ATOM 813 C CA . PHE A 1 108 ? 13.547 -2.845 -3.428 1.00 91.62 108 PHE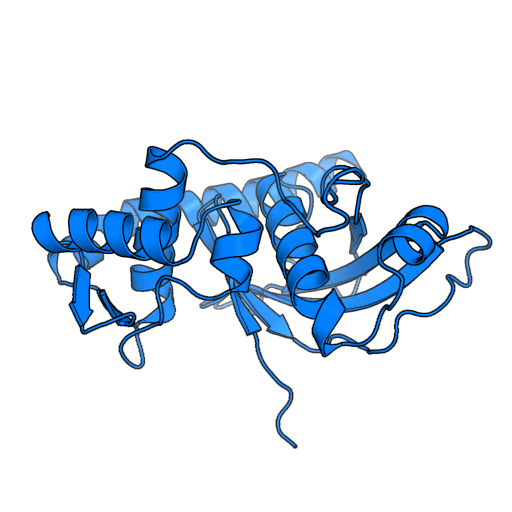 A CA 1
ATOM 814 C C . PHE A 1 108 ? 14.161 -4.250 -3.381 1.00 91.62 108 PHE A C 1
ATOM 816 O O . PHE A 1 108 ? 13.436 -5.243 -3.329 1.00 91.62 108 PHE A O 1
ATOM 823 N N . TYR A 1 109 ? 15.492 -4.358 -3.441 1.00 91.25 109 TYR A N 1
ATOM 824 C CA . TYR A 1 109 ? 16.189 -5.633 -3.470 1.00 91.25 109 TYR A CA 1
ATOM 825 C C . TYR A 1 109 ? 17.457 -5.609 -2.624 1.00 91.25 109 TYR A C 1
ATOM 827 O O . TYR A 1 109 ? 18.309 -4.730 -2.749 1.00 91.25 109 TYR A O 1
ATOM 835 N N . ASN A 1 110 ? 17.611 -6.635 -1.797 1.00 90.81 110 ASN A N 1
ATOM 836 C CA . ASN A 1 110 ? 18.830 -6.890 -1.060 1.00 90.81 110 ASN A CA 1
ATOM 837 C C . ASN A 1 110 ? 19.696 -7.872 -1.854 1.00 90.81 110 ASN A C 1
ATOM 839 O O . ASN A 1 110 ? 19.417 -9.069 -1.896 1.00 90.81 110 ASN A O 1
ATOM 843 N N . PHE A 1 111 ? 20.761 -7.366 -2.478 1.00 87.94 111 PHE A N 1
ATOM 844 C CA . PHE A 1 111 ? 21.657 -8.171 -3.316 1.00 87.94 111 PHE A CA 1
ATOM 845 C C . PHE A 1 111 ? 22.469 -9.206 -2.536 1.00 87.94 111 PHE A C 1
ATOM 847 O O . PHE A 1 111 ? 22.843 -10.233 -3.099 1.00 87.94 111 PHE A O 1
ATOM 854 N N . ARG A 1 112 ? 22.724 -8.958 -1.246 1.00 89.06 112 ARG A N 1
ATOM 855 C CA . ARG A 1 112 ? 23.447 -9.895 -0.380 1.00 89.06 112 ARG A CA 1
ATOM 856 C C . ARG A 1 112 ? 22.565 -11.087 -0.028 1.00 89.06 112 ARG A C 1
ATOM 858 O O . ARG A 1 112 ? 22.961 -12.225 -0.250 1.00 89.06 112 ARG A O 1
ATOM 865 N N . GLU A 1 113 ? 21.357 -10.802 0.444 1.00 89.81 113 GLU A N 1
ATOM 866 C CA . GLU A 1 113 ? 20.374 -11.814 0.854 1.00 89.81 113 GLU A CA 1
ATOM 867 C C . GLU A 1 113 ? 19.572 -12.385 -0.327 1.00 89.81 113 GLU A C 1
ATOM 869 O O . GLU A 1 113 ? 18.752 -13.284 -0.154 1.00 89.81 113 GLU A O 1
ATOM 874 N N . LYS A 1 114 ? 19.784 -11.848 -1.535 1.00 89.94 114 LYS A N 1
ATOM 875 C CA . LYS A 1 114 ? 19.103 -12.217 -2.784 1.00 89.94 114 LYS A CA 1
ATOM 876 C C . LYS A 1 114 ? 17.575 -12.251 -2.658 1.00 89.94 114 LYS A C 1
ATOM 878 O O . LYS A 1 114 ? 16.906 -13.145 -3.185 1.00 89.94 114 LYS A O 1
ATOM 883 N N . ARG A 1 115 ? 17.009 -11.264 -1.957 1.00 89.88 115 ARG A N 1
ATOM 884 C CA . ARG A 1 115 ? 15.564 -11.162 -1.712 1.00 89.88 115 ARG A CA 1
ATOM 885 C C . ARG A 1 115 ? 15.031 -9.762 -1.957 1.00 89.88 115 ARG A C 1
ATOM 887 O O . ARG A 1 115 ? 15.737 -8.771 -1.799 1.00 89.88 115 ARG A O 1
ATOM 894 N N . ILE A 1 116 ? 13.748 -9.703 -2.293 1.00 92.12 116 ILE A N 1
ATOM 895 C CA . ILE A 1 116 ? 12.996 -8.453 -2.388 1.00 92.12 116 ILE A CA 1
ATOM 896 C C . ILE A 1 116 ? 12.844 -7.895 -0.972 1.00 92.12 116 ILE A C 1
ATOM 898 O O . ILE A 1 116 ? 12.394 -8.595 -0.063 1.00 92.12 116 ILE A O 1
ATOM 902 N N . GLU A 1 117 ? 13.249 -6.647 -0.791 1.00 91.12 117 GLU A N 1
ATOM 903 C CA . GLU A 1 117 ? 13.286 -5.960 0.494 1.00 91.12 117 GLU A CA 1
ATOM 904 C C . GLU A 1 117 ? 12.990 -4.478 0.268 1.00 91.12 117 GLU A C 1
ATOM 906 O O . GLU A 1 117 ? 13.755 -3.789 -0.402 1.00 91.12 117 GLU A O 1
ATOM 911 N N . PHE A 1 118 ? 11.873 -3.990 0.807 1.00 94.81 118 PHE A N 1
ATOM 912 C CA . PHE A 1 118 ? 11.554 -2.564 0.798 1.00 94.81 118 PHE A CA 1
ATOM 913 C C . PHE A 1 118 ? 12.223 -1.857 1.989 1.00 94.81 118 PHE A C 1
ATOM 915 O O . PHE A 1 118 ? 12.642 -2.512 2.943 1.00 94.81 118 PHE A O 1
ATOM 922 N N . PRO A 1 119 ? 12.334 -0.518 1.976 1.00 92.56 119 PRO A N 1
ATOM 923 C CA . PRO A 1 119 ? 12.865 0.215 3.119 1.00 92.56 119 PRO A CA 1
ATOM 924 C C . PRO A 1 119 ? 12.038 -0.016 4.389 1.00 92.56 119 PRO A C 1
ATOM 926 O O . PRO A 1 119 ? 10.811 0.125 4.368 1.00 92.56 119 PRO A O 1
ATOM 929 N N . SER A 1 120 ? 12.719 -0.298 5.501 1.00 92.88 120 SER A N 1
ATOM 930 C CA . SER A 1 120 ? 12.091 -0.422 6.817 1.00 92.88 120 SER A CA 1
ATOM 931 C C . SER A 1 120 ? 11.350 0.855 7.210 1.00 92.88 120 SER A C 1
ATOM 933 O O . SER A 1 120 ? 11.754 1.964 6.853 1.00 92.88 120 SER A O 1
ATOM 935 N N . GLN A 1 121 ? 10.265 0.693 7.962 1.00 96.12 121 GLN A N 1
ATOM 936 C CA . GLN A 1 121 ? 9.405 1.794 8.388 1.00 96.12 121 GLN A CA 1
ATOM 937 C C . GLN A 1 121 ? 9.462 1.989 9.909 1.00 96.12 121 GLN A C 1
ATOM 939 O O . GLN A 1 121 ? 9.598 1.005 10.641 1.00 96.12 121 GLN A O 1
ATOM 944 N N . PRO A 1 122 ? 9.330 3.232 10.412 1.00 97.31 122 PRO A N 1
ATOM 945 C CA . PRO A 1 122 ? 9.163 3.472 11.842 1.00 97.31 122 PRO A CA 1
ATOM 946 C C . PRO A 1 122 ? 7.941 2.727 12.392 1.00 97.31 122 PRO A C 1
ATOM 948 O O . PRO A 1 122 ? 6.910 2.650 11.721 1.00 97.31 122 PRO A O 1
ATOM 951 N N . GLU A 1 123 ? 8.021 2.249 13.637 1.00 97.06 123 GLU A N 1
ATOM 952 C CA . GLU A 1 123 ? 6.947 1.456 14.258 1.00 97.06 123 GLU A CA 1
ATOM 953 C C . GLU A 1 123 ? 5.586 2.176 14.203 1.00 97.06 123 GLU A C 1
ATOM 955 O O . GLU A 1 123 ? 4.576 1.579 13.832 1.00 97.06 123 GLU A O 1
ATOM 960 N N . ALA A 1 124 ? 5.564 3.484 14.475 1.00 97.75 124 ALA A N 1
ATOM 961 C CA . ALA A 1 124 ? 4.348 4.294 14.411 1.00 97.75 124 ALA A CA 1
ATOM 962 C C . ALA A 1 124 ? 3.688 4.280 13.017 1.00 97.75 124 ALA A C 1
ATOM 964 O O . ALA A 1 124 ? 2.470 4.154 12.915 1.00 97.75 124 ALA A O 1
ATOM 965 N N . ALA A 1 125 ? 4.482 4.334 11.942 1.00 97.94 125 ALA A N 1
ATOM 966 C CA . ALA A 1 125 ? 3.963 4.318 10.574 1.00 97.94 125 ALA A CA 1
ATOM 967 C C . ALA A 1 125 ? 3.336 2.962 10.215 1.00 97.94 125 ALA A C 1
ATOM 969 O O . ALA A 1 125 ? 2.316 2.906 9.526 1.00 97.94 125 ALA A O 1
ATOM 970 N N . VAL A 1 126 ? 3.911 1.864 10.711 1.00 98.31 126 VAL A N 1
ATOM 971 C CA . VAL A 1 126 ? 3.357 0.522 10.499 1.00 98.31 126 VAL A CA 1
ATOM 972 C C . VAL A 1 126 ? 2.082 0.311 11.318 1.00 98.31 126 VAL A C 1
ATOM 974 O O . VAL A 1 126 ? 1.117 -0.239 10.788 1.00 98.31 126 VAL A O 1
ATOM 977 N N . LEU A 1 127 ? 2.028 0.790 12.569 1.00 98.44 127 LEU A N 1
ATOM 978 C CA . LEU A 1 127 ? 0.793 0.772 13.368 1.00 98.44 127 LEU A CA 1
ATOM 979 C C . LEU A 1 127 ? -0.330 1.519 12.645 1.00 98.44 127 LEU A C 1
ATOM 981 O O . LEU A 1 127 ? -1.435 0.992 12.511 1.00 98.44 127 LEU A O 1
ATOM 985 N N . ASP A 1 128 ? -0.036 2.706 12.115 1.00 98.25 128 ASP A N 1
ATOM 986 C CA . ASP A 1 128 ? -0.995 3.473 11.325 1.00 98.25 128 ASP A CA 1
ATOM 987 C C . ASP A 1 128 ? -1.421 2.743 10.048 1.00 98.25 128 ASP A C 1
ATOM 989 O O . ASP A 1 128 ? -2.605 2.751 9.706 1.00 98.25 128 ASP A O 1
ATOM 993 N N . MET A 1 129 ? -0.501 2.068 9.356 1.00 98.38 129 MET A N 1
ATOM 994 C CA . MET A 1 129 ? -0.835 1.266 8.179 1.00 98.38 129 MET A CA 1
ATOM 995 C C . MET A 1 129 ? -1.787 0.115 8.528 1.00 98.38 129 MET A C 1
ATOM 997 O O . MET A 1 129 ? -2.805 -0.042 7.854 1.00 98.38 129 MET A O 1
ATOM 1001 N N . ILE A 1 130 ? -1.506 -0.662 9.583 1.00 98.50 130 ILE A N 1
ATOM 1002 C CA . ILE A 1 130 ? -2.379 -1.763 10.032 1.00 98.50 130 ILE A CA 1
ATOM 1003 C C . ILE A 1 130 ? -3.752 -1.209 10.428 1.00 98.50 130 ILE A C 1
ATOM 1005 O O . ILE A 1 130 ? -4.783 -1.725 9.995 1.00 98.50 130 ILE A O 1
ATOM 1009 N N . LYS A 1 131 ? -3.778 -0.110 11.188 1.00 98.12 131 LYS A N 1
ATOM 1010 C CA . LYS A 1 131 ? -5.001 0.587 11.597 1.00 98.12 131 LYS A CA 1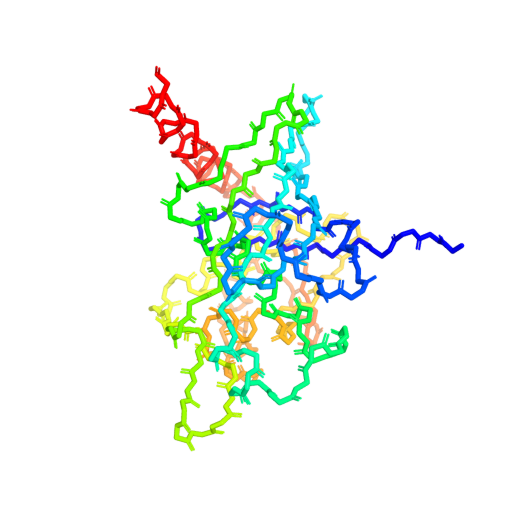
ATOM 1011 C C . LYS A 1 131 ? -5.857 0.988 10.389 1.00 98.12 131 LYS A C 1
ATOM 1013 O O . LYS A 1 131 ? -7.043 0.661 10.331 1.00 98.12 131 LYS A O 1
ATOM 1018 N N . ARG A 1 132 ? -5.260 1.645 9.391 1.00 98.25 132 ARG A N 1
ATOM 1019 C CA . ARG A 1 132 ? -5.951 2.076 8.163 1.00 98.25 132 ARG A CA 1
ATOM 1020 C C . ARG A 1 132 ? -6.380 0.887 7.305 1.00 98.25 132 ARG A C 1
ATOM 1022 O O . ARG A 1 132 ? -7.487 0.901 6.777 1.00 98.25 132 ARG A O 1
ATOM 1029 N N . ARG A 1 133 ? -5.560 -0.165 7.212 1.00 98.12 133 ARG A N 1
ATOM 1030 C CA . ARG A 1 133 ? -5.915 -1.428 6.548 1.00 98.12 133 ARG A CA 1
ATOM 1031 C C . ARG A 1 133 ? -7.185 -2.020 7.147 1.00 98.12 133 ARG A C 1
ATOM 1033 O O . ARG A 1 133 ? -8.129 -2.297 6.415 1.00 98.12 133 ARG A O 1
ATOM 1040 N N . VAL A 1 134 ? -7.248 -2.158 8.468 1.00 98.44 134 VAL A N 1
ATOM 1041 C CA . VAL A 1 134 ? -8.438 -2.691 9.139 1.00 98.44 134 VAL A CA 1
ATOM 1042 C C . VAL A 1 134 ? -9.637 -1.764 8.940 1.00 98.44 134 VAL A C 1
ATOM 1044 O O . VAL A 1 134 ? -10.711 -2.240 8.579 1.00 98.44 134 VAL A O 1
ATOM 1047 N N . PHE A 1 135 ? -9.470 -0.448 9.085 1.00 98.38 135 PHE A N 1
ATOM 1048 C CA . PHE A 1 135 ? -10.552 0.519 8.867 1.00 98.38 135 PHE A CA 1
ATOM 1049 C C . PHE A 1 135 ? -11.175 0.411 7.464 1.00 98.38 135 PHE A C 1
ATOM 1051 O O . PHE A 1 135 ? -12.400 0.295 7.337 1.00 98.38 135 PHE A O 1
ATOM 1058 N N . TRP A 1 136 ? -10.340 0.431 6.423 1.00 97.56 136 TRP A N 1
ATOM 1059 C CA . TRP A 1 136 ? -10.790 0.452 5.033 1.00 97.56 136 TRP A CA 1
ATOM 1060 C C . TRP A 1 136 ? -11.285 -0.909 4.550 1.00 97.56 136 TRP A C 1
ATOM 1062 O O . TRP A 1 136 ? -12.271 -0.976 3.818 1.00 97.56 136 TRP A O 1
ATOM 1072 N N . LEU A 1 137 ? -10.600 -1.989 4.933 1.00 96.75 137 LEU A N 1
ATOM 1073 C CA . LEU A 1 137 ? -10.770 -3.288 4.283 1.00 96.75 137 LEU A CA 1
ATOM 1074 C C . LEU A 1 137 ? -11.686 -4.247 5.050 1.00 96.75 137 LEU A C 1
ATOM 1076 O O . LEU A 1 137 ? -12.169 -5.203 4.453 1.00 96.75 137 LEU A O 1
ATOM 1080 N N . SER A 1 138 ? -11.977 -3.995 6.334 1.00 95.88 138 SER A N 1
ATOM 1081 C CA . SER A 1 138 ? -12.803 -4.912 7.139 1.00 95.88 138 SER A CA 1
ATOM 1082 C C . SER A 1 138 ? -14.324 -4.749 6.978 1.00 95.88 138 SER A C 1
ATOM 1084 O O . SER A 1 138 ? -15.100 -5.394 7.681 1.00 95.88 138 SER A O 1
ATOM 1086 N N . GLY A 1 139 ? -14.789 -3.876 6.073 1.00 87.44 139 GLY A N 1
ATOM 1087 C CA . GLY A 1 139 ? -16.218 -3.560 5.913 1.00 87.44 139 GLY A CA 1
ATOM 1088 C C . GLY A 1 139 ? -17.099 -4.751 5.512 1.00 87.44 139 GLY A C 1
ATOM 1089 O O . GLY A 1 139 ? -18.275 -4.775 5.853 1.00 87.44 139 GLY A O 1
ATOM 1090 N N . SER A 1 140 ? -16.530 -5.749 4.832 1.00 87.00 140 SER A N 1
ATOM 1091 C CA . SER A 1 140 ? -17.210 -6.992 4.438 1.00 87.00 140 SER A CA 1
ATOM 1092 C C . SER A 1 140 ? -16.852 -8.194 5.324 1.00 87.00 140 SER A C 1
ATOM 1094 O O . SER A 1 140 ? -17.187 -9.324 4.981 1.00 87.00 140 SER A O 1
ATOM 1096 N N . GLY A 1 141 ? -16.134 -7.971 6.428 1.00 93.50 141 GLY A N 1
ATOM 1097 C CA . GLY A 1 141 ? -15.638 -9.013 7.329 1.00 93.50 141 GLY A CA 1
ATOM 1098 C C . GLY A 1 141 ? -14.175 -8.802 7.740 1.00 93.50 141 GLY A C 1
ATOM 1099 O O . GLY A 1 141 ? -13.502 -7.935 7.187 1.00 93.50 141 GLY A O 1
ATOM 1100 N N . PRO A 1 142 ? -13.656 -9.579 8.709 1.00 96.81 142 PRO A N 1
ATOM 1101 C CA . PRO A 1 142 ? -12.281 -9.445 9.187 1.00 96.81 142 PRO A CA 1
ATOM 1102 C C . PRO A 1 142 ? -11.233 -9.570 8.069 1.00 96.81 142 PRO A C 1
ATOM 1104 O O . PRO A 1 142 ? -11.320 -10.460 7.221 1.00 96.81 142 PRO A O 1
ATOM 1107 N N . VAL A 1 143 ? -10.213 -8.711 8.099 1.00 97.19 143 VAL A N 1
ATOM 1108 C CA . VAL A 1 143 ? -9.116 -8.674 7.118 1.00 97.19 143 VAL A CA 1
ATOM 1109 C C . VAL A 1 143 ? -7.818 -9.190 7.730 1.00 97.19 143 VAL A C 1
ATOM 1111 O O . VAL A 1 143 ? -7.510 -8.878 8.876 1.00 97.19 143 VAL A O 1
ATOM 1114 N N . GLU A 1 144 ? -7.034 -9.950 6.966 1.00 97.62 144 GLU A N 1
ATOM 1115 C CA . GLU A 1 144 ? -5.699 -10.392 7.386 1.00 97.62 144 GLU A CA 1
ATOM 1116 C C . GLU A 1 144 ? -4.779 -9.185 7.634 1.00 97.62 144 GLU A C 1
ATOM 1118 O O . GLU A 1 144 ? -4.657 -8.335 6.753 1.00 97.62 144 GLU A O 1
ATOM 1123 N N . VAL A 1 145 ? -4.121 -9.097 8.794 1.00 97.88 145 VAL A N 1
ATOM 1124 C CA . VAL A 1 145 ? -3.257 -7.955 9.177 1.00 97.88 145 VAL A CA 1
ATOM 1125 C C . VAL A 1 145 ? -1.774 -8.162 8.874 1.00 97.88 145 VAL A C 1
ATOM 1127 O O . VAL A 1 145 ? -1.003 -7.208 8.925 1.00 97.88 145 VAL A O 1
ATOM 1130 N N . ALA A 1 146 ? -1.379 -9.391 8.545 1.00 97.75 146 ALA A N 1
ATOM 1131 C CA . ALA A 1 146 ? 0.006 -9.777 8.288 1.00 97.75 146 ALA A CA 1
ATOM 1132 C C . ALA A 1 146 ? 0.171 -10.426 6.902 1.00 97.75 146 ALA A C 1
ATOM 1134 O O . ALA A 1 146 ? 0.922 -11.388 6.735 1.00 97.75 146 ALA A O 1
ATOM 1135 N N . HIS A 1 147 ? -0.545 -9.879 5.911 1.00 97.56 147 HIS A N 1
ATOM 1136 C CA . HIS A 1 147 ? -0.487 -10.341 4.527 1.00 97.56 147 HIS A CA 1
ATOM 1137 C C . HIS A 1 147 ? 0.965 -10.295 4.011 1.00 97.56 147 HIS A C 1
ATOM 1139 O O . HIS A 1 147 ? 1.643 -9.285 4.233 1.00 97.56 147 HIS A O 1
ATOM 1145 N N . PRO A 1 148 ? 1.455 -11.302 3.261 1.00 97.00 148 PRO A N 1
ATOM 1146 C CA . PRO A 1 148 ? 2.853 -11.359 2.821 1.00 97.00 148 PRO A CA 1
ATOM 1147 C C . PRO A 1 148 ? 3.340 -10.098 2.096 1.00 97.00 148 PRO A C 1
ATOM 1149 O O . PRO A 1 148 ? 4.478 -9.670 2.280 1.00 97.00 148 PRO A O 1
ATOM 1152 N N . TYR A 1 149 ? 2.472 -9.461 1.305 1.00 97.31 149 TYR A N 1
ATOM 1153 C CA . TYR A 1 149 ? 2.823 -8.221 0.601 1.00 97.31 149 TYR A CA 1
ATOM 1154 C C . TYR A 1 149 ? 2.913 -7.021 1.540 1.00 97.31 149 TYR A C 1
ATOM 1156 O O . TYR A 1 149 ? 3.748 -6.160 1.301 1.00 97.31 149 TYR A O 1
ATOM 1164 N N . ASP A 1 150 ? 2.142 -6.974 2.629 1.00 97.81 150 ASP A N 1
ATOM 1165 C CA . ASP A 1 150 ? 2.316 -5.938 3.652 1.00 97.81 150 ASP A CA 1
ATOM 1166 C C . ASP A 1 150 ? 3.616 -6.145 4.425 1.00 97.81 150 ASP A C 1
ATOM 1168 O O . ASP A 1 150 ? 4.377 -5.195 4.577 1.00 97.81 150 ASP A O 1
ATOM 1172 N N . CYS A 1 151 ? 3.913 -7.385 4.825 1.00 97.69 151 CYS A N 1
ATOM 1173 C CA . CYS A 1 151 ? 5.178 -7.753 5.466 1.00 97.69 151 CYS A CA 1
ATOM 1174 C C . CYS A 1 151 ? 6.381 -7.327 4.608 1.00 97.69 151 CYS A C 1
ATOM 1176 O O . CYS A 1 151 ? 7.296 -6.661 5.093 1.00 97.69 151 CYS A O 1
ATOM 1178 N N . GLN A 1 152 ? 6.344 -7.639 3.307 1.00 96.62 152 GLN A N 1
ATOM 1179 C CA . GLN A 1 152 ? 7.365 -7.217 2.348 1.00 96.62 152 GLN A CA 1
ATOM 1180 C C . GLN A 1 152 ? 7.448 -5.688 2.218 1.00 96.62 152 GLN A C 1
ATOM 1182 O O . GLN A 1 152 ? 8.549 -5.148 2.163 1.00 96.62 152 GLN A O 1
ATOM 1187 N N . TYR A 1 153 ? 6.306 -4.998 2.168 1.00 97.38 153 TYR A N 1
ATOM 1188 C CA . TYR A 1 153 ? 6.207 -3.554 1.938 1.00 97.38 153 TYR A CA 1
ATOM 1189 C C . TYR A 1 153 ? 6.792 -2.709 3.071 1.00 97.38 153 TYR A C 1
ATOM 1191 O O . TYR A 1 153 ? 7.406 -1.677 2.803 1.00 97.38 153 TYR A O 1
ATOM 1199 N N . VAL A 1 154 ? 6.620 -3.145 4.324 1.00 97.25 154 VAL A N 1
ATOM 1200 C CA . VAL A 1 154 ? 7.173 -2.452 5.504 1.00 97.25 154 VAL A CA 1
ATOM 1201 C C . VAL A 1 154 ? 8.460 -3.083 6.037 1.00 97.25 154 VAL A C 1
ATOM 1203 O O . VAL A 1 154 ? 9.023 -2.592 7.015 1.00 97.25 154 VAL A O 1
ATOM 1206 N N . ASN A 1 155 ? 8.922 -4.150 5.380 1.00 96.62 155 ASN A N 1
ATOM 1207 C CA . ASN A 1 155 ? 10.085 -4.955 5.743 1.00 96.62 155 ASN A CA 1
ATOM 1208 C C . ASN A 1 155 ? 10.053 -5.469 7.187 1.00 96.62 155 ASN A C 1
ATOM 1210 O O . ASN A 1 155 ? 11.002 -5.295 7.951 1.00 96.62 155 ASN A O 1
ATOM 1214 N N . LEU A 1 156 ? 8.941 -6.098 7.562 1.00 97.06 156 LEU A N 1
ATOM 1215 C CA . LEU A 1 156 ? 8.776 -6.750 8.857 1.00 97.06 156 LEU A CA 1
ATOM 1216 C C . LEU A 1 156 ? 8.346 -8.201 8.679 1.00 97.06 156 LEU A C 1
ATOM 1218 O O . LEU A 1 156 ? 7.688 -8.559 7.702 1.00 97.06 156 LEU A O 1
ATOM 1222 N N . SER A 1 157 ? 8.707 -9.038 9.650 1.00 97.31 157 SER A N 1
ATOM 1223 C CA . SER A 1 157 ? 8.233 -10.418 9.688 1.00 97.31 157 SER A CA 1
ATOM 1224 C C . SER A 1 157 ? 6.738 -10.478 10.009 1.00 97.31 157 SER A C 1
ATOM 1226 O O . SER A 1 157 ? 6.157 -9.540 10.572 1.00 97.31 157 SER A O 1
ATOM 1228 N N . ARG A 1 158 ? 6.113 -11.615 9.693 1.00 98.00 158 ARG A N 1
ATOM 1229 C CA . ARG A 1 158 ? 4.699 -11.856 10.001 1.00 98.00 158 ARG A CA 1
ATOM 1230 C C . ARG A 1 158 ? 4.437 -11.769 11.506 1.00 98.00 158 ARG A C 1
ATOM 1232 O O . ARG A 1 158 ? 3.449 -11.179 11.928 1.00 98.00 158 ARG A O 1
ATOM 1239 N N . GLU A 1 159 ? 5.346 -12.300 12.316 1.00 98.44 159 GLU A N 1
ATOM 1240 C CA . GLU A 1 159 ? 5.272 -12.291 13.780 1.00 98.44 159 GLU A CA 1
ATOM 1241 C C . GLU A 1 159 ? 5.275 -10.859 14.312 1.00 98.44 159 GLU A C 1
ATOM 1243 O O . GLU A 1 159 ? 4.452 -10.515 15.160 1.00 98.44 159 GLU A O 1
ATOM 1248 N N . LYS A 1 160 ? 6.142 -9.994 13.766 1.00 98.38 160 LYS A N 1
ATOM 1249 C CA . LYS A 1 160 ? 6.188 -8.591 14.181 1.00 98.38 160 LYS A CA 1
ATOM 1250 C C . LYS A 1 160 ? 4.921 -7.839 13.779 1.00 98.38 160 LYS A C 1
ATOM 1252 O O . LYS A 1 160 ? 4.400 -7.067 14.579 1.00 98.38 160 LYS A O 1
ATOM 1257 N N . MET A 1 161 ? 4.379 -8.099 12.588 1.00 98.50 161 MET A N 1
ATOM 1258 C CA . MET A 1 161 ? 3.091 -7.533 12.164 1.00 98.50 161 MET A CA 1
ATOM 1259 C C . MET A 1 161 ? 1.949 -7.936 13.111 1.00 98.50 161 MET A C 1
ATOM 1261 O O . MET A 1 161 ? 1.132 -7.093 13.484 1.00 98.50 161 MET A O 1
ATOM 1265 N N . LEU A 1 162 ? 1.916 -9.197 13.558 1.00 98.62 162 LEU A N 1
ATOM 1266 C CA . LEU A 1 162 ? 0.925 -9.684 14.525 1.00 98.62 162 LEU A CA 1
ATOM 1267 C C . LEU A 1 162 ? 1.109 -9.078 15.922 1.00 98.62 162 LEU A C 1
ATOM 1269 O O . LEU A 1 162 ? 0.117 -8.713 16.550 1.00 98.62 162 LEU A O 1
ATOM 1273 N N . GLU A 1 163 ? 2.347 -8.903 16.394 1.00 98.50 163 GLU A N 1
ATOM 1274 C CA . GLU A 1 163 ? 2.634 -8.192 17.650 1.00 98.50 163 GLU A CA 1
ATOM 1275 C C . GLU A 1 163 ? 2.069 -6.763 17.607 1.00 98.50 163 GLU A C 1
ATOM 1277 O O . GLU A 1 163 ? 1.409 -6.308 18.540 1.00 98.50 163 GLU A O 1
ATOM 1282 N N . MET A 1 164 ? 2.280 -6.055 16.497 1.00 98.50 164 MET A N 1
ATOM 1283 C CA . MET A 1 164 ? 1.791 -4.688 16.313 1.00 98.50 164 MET A CA 1
ATOM 1284 C C . MET A 1 164 ? 0.263 -4.626 16.225 1.00 98.50 164 MET A C 1
ATOM 1286 O O . MET A 1 164 ? -0.354 -3.737 16.813 1.00 98.50 164 MET A O 1
ATOM 1290 N N . ALA A 1 165 ? -0.367 -5.600 15.566 1.00 98.62 165 ALA A N 1
ATOM 1291 C CA . ALA A 1 165 ? -1.819 -5.732 15.577 1.00 98.62 165 ALA A CA 1
ATOM 1292 C C . ALA A 1 165 ? -2.360 -6.008 16.992 1.00 98.62 165 ALA A C 1
ATOM 1294 O O . ALA A 1 165 ? -3.357 -5.408 17.391 1.00 98.62 165 ALA A O 1
ATOM 1295 N N . ALA A 1 166 ? -1.683 -6.839 17.789 1.00 98.62 166 ALA A N 1
ATOM 1296 C CA . ALA A 1 166 ? -2.066 -7.090 19.178 1.00 98.62 166 ALA A CA 1
ATOM 1297 C C . ALA A 1 166 ? -2.002 -5.813 20.037 1.00 98.62 166 ALA A C 1
ATOM 1299 O O . ALA A 1 166 ? -2.900 -5.588 20.847 1.00 98.62 166 ALA A O 1
ATOM 1300 N N . LYS A 1 167 ? -1.021 -4.924 19.806 1.00 98.44 167 LYS A N 1
ATOM 1301 C CA . LYS A 1 167 ? -0.970 -3.595 20.454 1.00 98.44 167 LYS A CA 1
ATOM 1302 C C . LYS A 1 167 ? -2.187 -2.732 20.103 1.00 98.44 167 LYS A C 1
ATOM 1304 O O . LYS A 1 167 ? -2.748 -2.071 20.973 1.00 98.44 167 LYS A O 1
ATOM 1309 N N . LEU A 1 168 ? -2.630 -2.739 18.844 1.00 98.56 168 LEU A N 1
ATOM 1310 C CA . LEU A 1 168 ? -3.851 -2.027 18.436 1.00 98.56 168 LEU A CA 1
ATOM 1311 C C . LEU A 1 168 ? -5.111 -2.656 19.051 1.00 98.56 168 LEU A C 1
ATOM 1313 O O . LEU A 1 168 ? -6.053 -1.944 19.404 1.00 98.56 168 LEU A O 1
ATOM 1317 N N . ALA A 1 169 ? -5.126 -3.982 19.208 1.00 98.56 169 ALA A N 1
ATOM 1318 C CA . ALA A 1 169 ? -6.223 -4.696 19.849 1.00 98.56 169 ALA A CA 1
ATOM 1319 C C . ALA A 1 169 ? -6.309 -4.381 21.350 1.00 98.56 169 ALA A C 1
ATOM 1321 O O . ALA A 1 169 ? -7.398 -4.115 21.851 1.00 98.56 169 ALA A O 1
ATOM 1322 N N . SER A 1 170 ? -5.175 -4.308 22.060 1.00 98.31 170 SER A N 1
ATOM 1323 C CA . SER A 1 170 ? -5.148 -3.921 23.480 1.00 98.31 170 SER A CA 1
ATOM 1324 C C . SER A 1 170 ? -5.574 -2.468 23.714 1.00 98.31 170 SER A C 1
ATOM 1326 O O . SER A 1 170 ? -6.031 -2.130 24.798 1.00 98.31 170 SER A O 1
ATOM 1328 N N . GLN A 1 171 ? -5.452 -1.610 22.697 1.00 98.00 171 GLN A N 1
ATOM 1329 C CA . GLN A 1 171 ? -5.987 -0.241 22.696 1.00 98.00 171 GLN A CA 1
ATOM 1330 C C . GLN A 1 171 ? -7.486 -0.182 22.346 1.00 98.00 171 GLN A C 1
ATOM 1332 O O . GLN A 1 171 ? -8.067 0.900 22.301 1.00 98.00 171 GLN A O 1
ATOM 1337 N N . GLY A 1 172 ? -8.121 -1.323 22.058 1.00 98.31 172 GLY A N 1
ATOM 1338 C CA . GLY A 1 172 ? -9.532 -1.408 21.687 1.00 98.31 172 GLY A CA 1
ATOM 1339 C C . GLY A 1 172 ? -9.854 -0.889 20.284 1.00 98.31 172 GLY A C 1
ATOM 1340 O O . GLY A 1 172 ? -11.028 -0.716 19.967 1.00 98.31 172 GLY A O 1
ATOM 1341 N N . LEU A 1 173 ? -8.852 -0.633 19.434 1.00 98.44 173 LEU A N 1
ATOM 1342 C CA . LEU A 1 173 ? -9.049 -0.096 18.079 1.00 98.44 173 LEU A CA 1
ATOM 1343 C C . LEU A 1 173 ? -9.442 -1.180 17.071 1.00 98.44 173 LEU A C 1
ATOM 1345 O O . LEU A 1 173 ? -10.181 -0.927 16.121 1.00 98.44 173 LEU A O 1
ATOM 1349 N N . ILE A 1 174 ? -8.958 -2.402 17.265 1.00 98.56 174 ILE A N 1
ATOM 1350 C CA . ILE A 1 174 ? -9.295 -3.530 16.398 1.00 98.56 174 ILE A CA 1
ATOM 1351 C C . ILE A 1 174 ? -9.729 -4.726 17.237 1.00 98.56 174 ILE A C 1
ATOM 1353 O O . ILE A 1 174 ? -9.241 -4.932 18.345 1.00 98.56 174 ILE A O 1
ATOM 1357 N N . LYS A 1 175 ? -10.627 -5.542 16.690 1.00 98.38 175 LYS A N 1
ATOM 1358 C CA . LYS A 1 175 ? -10.909 -6.880 17.206 1.00 98.38 175 LYS A CA 1
ATOM 1359 C C . LYS A 1 175 ? -10.039 -7.863 16.432 1.00 98.38 175 LYS A C 1
ATOM 1361 O O . LYS A 1 175 ? -10.261 -8.020 15.235 1.00 98.38 175 LYS A O 1
ATOM 1366 N N . LEU A 1 176 ? -9.051 -8.469 17.088 1.00 98.44 176 LEU A N 1
ATOM 1367 C CA . LEU A 1 176 ? -8.098 -9.404 16.480 1.00 98.44 176 LEU A CA 1
ATOM 1368 C C . LEU A 1 176 ? -8.484 -10.854 16.811 1.00 98.44 176 LEU A C 1
ATOM 1370 O O . LEU A 1 176 ? -8.650 -11.197 17.978 1.00 98.44 176 LEU A O 1
ATOM 1374 N N . GLU A 1 177 ? -8.597 -11.697 15.787 1.00 97.25 177 GLU A N 1
ATOM 1375 C CA . GLU A 1 177 ? -8.873 -13.133 15.874 1.00 97.25 177 GLU A CA 1
ATOM 1376 C C . GLU A 1 177 ? -7.857 -13.881 14.997 1.00 97.25 177 GLU A C 1
ATOM 1378 O O . GLU A 1 177 ? -7.949 -13.888 13.767 1.00 97.25 177 GLU A O 1
ATOM 1383 N N . GLY A 1 178 ? -6.840 -14.476 15.627 1.00 95.50 178 GLY A N 1
ATOM 1384 C CA . GLY A 1 178 ? -5.704 -15.053 14.907 1.00 95.50 178 GLY A CA 1
ATOM 1385 C C . GLY A 1 178 ? -4.932 -13.972 14.146 1.00 95.50 178 GLY A C 1
ATOM 1386 O O . GLY A 1 178 ? -4.371 -13.063 14.753 1.00 95.50 178 GLY A O 1
ATOM 1387 N N . ASP A 1 179 ? -4.906 -14.070 12.819 1.00 96.75 179 ASP A N 1
ATOM 1388 C CA . ASP A 1 179 ? -4.269 -13.104 11.920 1.00 96.75 179 ASP A CA 1
ATOM 1389 C C . ASP A 1 179 ? -5.254 -12.171 11.212 1.00 96.75 179 ASP A C 1
ATOM 1391 O O . ASP A 1 179 ? -4.840 -11.374 10.369 1.00 96.75 179 ASP A O 1
ATOM 1395 N N . LYS A 1 180 ? -6.543 -12.243 11.552 1.00 98.38 180 LYS A N 1
ATOM 1396 C CA . LYS A 1 180 ? -7.580 -11.390 10.977 1.00 98.38 180 LYS A CA 1
ATOM 1397 C C . LYS A 1 180 ? -8.078 -10.382 11.989 1.00 98.38 180 LYS A C 1
ATOM 1399 O O . LYS A 1 180 ? -8.216 -10.688 13.170 1.00 98.38 180 LYS A O 1
ATOM 1404 N N . ALA A 1 181 ? -8.406 -9.187 11.517 1.00 98.50 181 ALA A N 1
ATOM 1405 C CA . ALA A 1 181 ? -8.947 -8.142 12.361 1.00 98.50 181 ALA A CA 1
ATOM 1406 C C . ALA A 1 181 ? -10.133 -7.410 11.737 1.00 98.50 181 ALA A C 1
ATOM 1408 O O . ALA A 1 181 ? -10.197 -7.199 10.524 1.00 98.50 181 ALA A O 1
ATOM 1409 N N . ALA A 1 182 ? -11.055 -6.978 12.592 1.00 98.50 182 ALA A N 1
ATOM 1410 C CA . ALA A 1 182 ? -12.162 -6.097 12.240 1.00 98.50 182 ALA A CA 1
ATOM 1411 C C . ALA A 1 182 ? -12.053 -4.763 12.986 1.00 98.50 182 ALA A C 1
ATOM 1413 O O . ALA A 1 182 ? -11.570 -4.711 14.121 1.00 98.50 182 ALA A O 1
ATOM 1414 N N . ALA A 1 183 ? -12.494 -3.677 12.348 1.00 98.19 183 ALA A N 1
ATOM 1415 C CA . ALA A 1 183 ? -12.514 -2.362 12.980 1.00 98.19 183 ALA A CA 1
ATOM 1416 C C . ALA A 1 183 ? -13.554 -2.325 14.108 1.00 98.19 183 ALA A C 1
ATOM 1418 O O . ALA A 1 183 ? -14.697 -2.727 13.897 1.00 98.19 183 ALA A O 1
ATOM 1419 N N . THR A 1 184 ? -13.177 -1.814 15.281 1.00 98.44 184 THR A N 1
ATOM 1420 C CA . THR A 1 184 ? -14.136 -1.519 16.356 1.00 98.44 184 THR A CA 1
ATOM 1421 C C . THR A 1 184 ? -14.758 -0.138 16.160 1.00 98.44 184 THR A C 1
ATOM 1423 O O . THR A 1 184 ? -14.261 0.681 15.379 1.00 98.44 184 THR A O 1
ATOM 1426 N N . ASP A 1 185 ? -15.793 0.178 16.938 1.00 97.94 185 ASP A N 1
ATOM 1427 C CA . ASP A 1 185 ? -16.377 1.524 16.970 1.00 97.94 185 ASP A CA 1
ATOM 1428 C C . ASP A 1 185 ? -15.355 2.601 17.362 1.00 97.94 185 ASP A C 1
ATOM 1430 O O . ASP A 1 185 ? -15.423 3.730 16.878 1.00 97.94 185 ASP A O 1
ATOM 1434 N N . ALA A 1 186 ? -14.370 2.264 18.206 1.00 98.19 186 ALA A N 1
ATOM 1435 C CA . ALA A 1 186 ? -13.312 3.192 18.600 1.00 98.19 186 ALA A CA 1
ATOM 1436 C C . ALA A 1 186 ? -12.438 3.600 17.405 1.00 98.19 186 ALA A C 1
ATOM 1438 O O . ALA A 1 186 ? -12.109 4.776 17.258 1.00 98.19 186 ALA A O 1
ATOM 1439 N N . LEU A 1 187 ? -12.119 2.658 16.513 1.00 98.12 187 LEU A N 1
ATOM 1440 C CA . LEU A 1 187 ? -11.418 2.970 15.270 1.00 98.12 187 LEU A CA 1
ATOM 1441 C C . LEU A 1 187 ? -12.318 3.698 14.270 1.00 98.12 187 LEU A C 1
ATOM 1443 O O . LEU A 1 187 ? -11.859 4.621 13.602 1.00 98.12 187 LEU A O 1
ATOM 1447 N N . ARG A 1 188 ? -13.606 3.347 14.184 1.00 97.25 188 ARG A N 1
ATOM 1448 C CA . ARG A 1 188 ? -14.558 4.065 13.317 1.00 97.25 188 ARG A CA 1
ATOM 1449 C C . ARG A 1 188 ? -14.669 5.546 13.686 1.00 97.25 188 ARG A C 1
ATOM 1451 O O . ARG A 1 188 ? -14.752 6.379 12.793 1.00 97.25 188 ARG A O 1
ATOM 1458 N N . LYS A 1 189 ? -14.552 5.900 14.969 1.00 98.06 189 LYS A N 1
ATOM 1459 C CA . LYS A 1 189 ? -14.502 7.304 15.422 1.00 98.06 189 LYS A CA 1
ATOM 1460 C C . LYS A 1 189 ? -13.289 8.092 14.899 1.00 98.06 189 LYS A C 1
ATOM 1462 O O . LYS A 1 189 ? -13.337 9.316 14.909 1.00 98.06 189 LYS A O 1
ATOM 1467 N N . GLN A 1 190 ? -12.236 7.430 14.409 1.00 97.94 190 GLN A N 1
ATOM 1468 C CA . GLN A 1 190 ? -11.075 8.077 13.774 1.00 97.94 190 GLN A CA 1
ATOM 1469 C C . GLN A 1 190 ? -11.255 8.301 12.260 1.00 97.94 190 GLN A C 1
ATOM 1471 O O . GLN A 1 190 ? -10.308 8.681 11.573 1.00 97.94 190 GLN A O 1
ATOM 1476 N N . GLU A 1 191 ? -12.455 8.076 11.715 1.00 97.31 191 GLU A N 1
ATOM 1477 C CA . GLU A 1 191 ? -12.742 8.190 10.279 1.00 97.31 191 GLU A CA 1
ATOM 1478 C C . GLU A 1 191 ? -12.289 9.522 9.672 1.00 97.31 191 GLU A C 1
ATOM 1480 O O . GLU A 1 191 ? -11.697 9.521 8.595 1.00 97.31 191 GLU A O 1
ATOM 1485 N N . VAL A 1 192 ? -12.512 10.644 10.363 1.00 98.00 192 VAL A N 1
ATOM 1486 C CA . VAL A 1 192 ? -12.125 11.976 9.868 1.00 98.00 192 VAL A CA 1
ATOM 1487 C C . VAL A 1 192 ? -10.618 12.054 9.608 1.00 98.00 192 VAL A C 1
ATOM 1489 O O . VAL A 1 192 ? -10.200 12.481 8.534 1.00 98.00 192 VAL A O 1
ATOM 1492 N N . GLU A 1 193 ? -9.798 11.583 10.549 1.00 97.88 193 GLU A N 1
ATOM 1493 C CA . GLU A 1 193 ? -8.337 11.578 10.418 1.00 97.88 193 GLU A CA 1
ATOM 1494 C C . GLU A 1 193 ? -7.876 10.618 9.313 1.00 97.88 193 GLU A C 1
ATOM 1496 O O . GLU A 1 193 ? -7.033 10.962 8.482 1.00 97.88 193 GLU A O 1
ATOM 1501 N N . ILE A 1 194 ? -8.463 9.418 9.257 1.00 98.12 194 ILE A N 1
ATOM 1502 C CA . ILE A 1 194 ? -8.103 8.403 8.260 1.00 98.12 194 ILE A CA 1
ATOM 1503 C C . ILE A 1 194 ? -8.448 8.878 6.842 1.00 98.12 194 ILE A C 1
ATOM 1505 O O . ILE A 1 194 ? -7.645 8.710 5.920 1.00 98.12 194 ILE A O 1
ATOM 1509 N N . ARG A 1 195 ? -9.614 9.506 6.659 1.00 97.69 195 ARG A N 1
ATOM 1510 C CA . ARG A 1 195 ? -10.015 10.091 5.374 1.00 97.69 195 ARG A CA 1
ATOM 1511 C C . ARG A 1 195 ? -9.151 11.286 4.997 1.00 97.69 195 ARG A C 1
ATOM 1513 O O . ARG A 1 195 ? -8.797 11.402 3.828 1.00 97.69 195 ARG A O 1
ATOM 1520 N N . ALA A 1 196 ? -8.762 12.124 5.957 1.00 98.06 196 ALA A N 1
ATOM 1521 C CA . ALA A 1 196 ? -7.845 13.233 5.703 1.00 98.06 196 ALA A CA 1
ATOM 1522 C C . ALA A 1 196 ? -6.464 12.743 5.229 1.00 98.06 196 ALA A C 1
ATOM 1524 O O . ALA A 1 196 ? -5.903 13.308 4.291 1.00 98.06 196 ALA A O 1
ATOM 1525 N N . ALA A 1 197 ? -5.936 11.660 5.813 1.00 97.75 197 ALA A N 1
ATOM 1526 C CA . ALA A 1 197 ? -4.686 11.047 5.358 1.00 97.75 197 ALA A CA 1
ATOM 1527 C C . ALA A 1 197 ? -4.792 10.521 3.914 1.00 97.75 197 ALA A C 1
ATOM 1529 O O . ALA A 1 197 ? -3.926 10.809 3.088 1.00 97.75 197 ALA A O 1
ATOM 1530 N N . MET A 1 198 ? -5.889 9.822 3.594 1.00 97.94 198 MET A N 1
ATOM 1531 C CA . MET A 1 198 ? -6.184 9.367 2.231 1.00 97.94 198 MET A CA 1
ATOM 1532 C C . MET A 1 198 ? -6.237 10.542 1.246 1.00 97.94 198 MET A C 1
ATOM 1534 O O . MET A 1 198 ? -5.544 10.510 0.229 1.0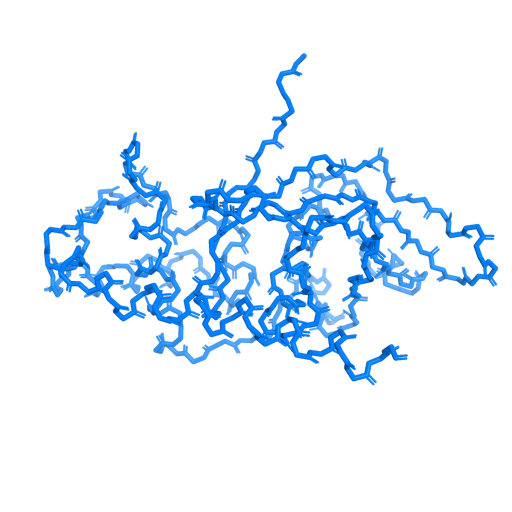0 97.94 198 MET A O 1
ATOM 1538 N N . GLN A 1 199 ? -6.987 11.598 1.576 1.00 97.38 199 GLN A N 1
ATOM 1539 C CA . GLN A 1 199 ? -7.134 12.780 0.727 1.00 97.38 199 GLN A 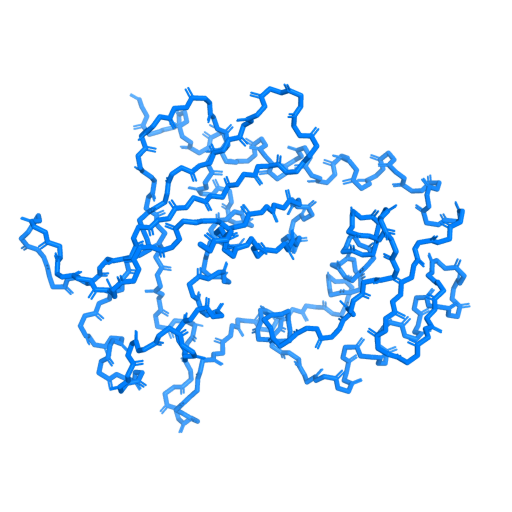CA 1
ATOM 1540 C C . GLN A 1 199 ? -5.784 13.457 0.470 1.00 97.38 199 GLN A C 1
ATOM 1542 O O . GLN A 1 199 ? -5.442 13.727 -0.679 1.00 97.38 199 GLN A O 1
ATOM 1547 N N . LYS A 1 200 ? -4.967 13.636 1.515 1.00 97.31 200 LYS A N 1
ATOM 1548 C CA . LYS A 1 200 ? -3.609 14.182 1.395 1.00 97.31 200 LYS A CA 1
ATOM 1549 C C . LYS A 1 200 ? -2.736 13.353 0.446 1.00 97.31 200 LYS A C 1
ATOM 1551 O O . LYS A 1 200 ? -1.981 13.918 -0.343 1.00 97.31 200 LYS A O 1
ATOM 1556 N N . GLY A 1 201 ? -2.829 12.023 0.514 1.00 96.44 201 GLY A N 1
ATOM 1557 C CA . GLY A 1 201 ? -2.106 11.124 -0.390 1.00 96.44 201 GLY A CA 1
ATOM 1558 C C . GLY A 1 201 ? -2.551 11.265 -1.850 1.00 96.44 201 GLY A C 1
ATOM 1559 O O . GLY A 1 201 ? -1.709 11.344 -2.743 1.00 96.44 201 GLY A O 1
ATOM 1560 N N . VAL A 1 202 ? -3.861 11.356 -2.094 1.00 96.56 202 VAL A N 1
ATOM 1561 C CA . VAL A 1 202 ? -4.429 11.557 -3.440 1.00 96.56 202 VAL A CA 1
ATOM 1562 C C . VAL A 1 202 ? -4.038 12.925 -4.015 1.00 96.56 202 VAL A C 1
ATOM 1564 O O . VAL A 1 202 ? -3.635 13.021 -5.176 1.00 96.56 202 VAL A O 1
ATOM 1567 N N . GLU A 1 203 ? -4.099 13.982 -3.205 1.00 96.12 203 GLU A N 1
ATOM 1568 C CA . GLU A 1 203 ? -3.726 15.344 -3.605 1.00 96.12 203 GLU A CA 1
ATOM 1569 C C . GLU A 1 203 ? -2.242 15.481 -3.948 1.00 96.12 203 GLU A C 1
ATOM 1571 O O . GLU A 1 203 ? -1.904 16.175 -4.909 1.00 96.12 203 GLU A O 1
ATOM 1576 N N . ALA A 1 204 ? -1.358 14.792 -3.216 1.00 95.62 204 ALA A N 1
ATOM 1577 C CA . ALA A 1 204 ? 0.075 14.792 -3.502 1.00 95.62 204 ALA A CA 1
ATOM 1578 C C . ALA A 1 204 ? 0.370 14.301 -4.932 1.00 95.62 204 ALA A C 1
ATOM 1580 O O . ALA A 1 204 ? 1.141 14.934 -5.654 1.00 95.62 204 ALA A O 1
ATOM 1581 N N . GLY A 1 205 ? -0.312 13.235 -5.368 1.00 93.06 205 GLY A N 1
ATOM 1582 C CA . GLY A 1 205 ? -0.240 12.726 -6.739 1.00 93.06 205 GLY A CA 1
ATOM 1583 C C . GLY A 1 205 ? -0.683 13.745 -7.788 1.00 93.06 205 GLY A C 1
ATOM 1584 O O . GLY A 1 205 ? 0.017 13.996 -8.771 1.00 93.06 205 GLY A O 1
ATOM 1585 N N . LEU A 1 206 ? -1.834 14.385 -7.560 1.00 91.19 206 LEU A N 1
ATOM 1586 C CA . LEU A 1 206 ? -2.359 15.416 -8.459 1.00 91.19 206 LEU A CA 1
ATOM 1587 C C . LEU A 1 206 ? -1.400 16.605 -8.578 1.00 91.19 206 LEU A C 1
ATOM 1589 O O . LEU A 1 206 ? -1.164 17.092 -9.685 1.00 91.19 206 LEU A O 1
ATOM 1593 N N . ALA A 1 207 ? -0.821 17.056 -7.464 1.00 88.75 207 ALA A N 1
ATOM 1594 C CA . ALA A 1 207 ? 0.130 18.160 -7.454 1.00 88.75 207 ALA A CA 1
ATOM 1595 C C . ALA A 1 207 ? 1.372 17.860 -8.311 1.00 88.75 207 ALA A C 1
ATOM 1597 O O . ALA A 1 207 ? 1.761 18.700 -9.120 1.00 88.75 207 ALA A O 1
ATOM 1598 N N . ALA A 1 208 ? 1.943 16.655 -8.216 1.00 80.62 208 ALA A N 1
ATOM 1599 C CA . ALA A 1 208 ? 3.122 16.274 -8.999 1.00 80.62 208 ALA A CA 1
ATOM 1600 C C . ALA A 1 208 ? 2.862 16.265 -10.517 1.00 80.62 208 ALA A C 1
ATOM 1602 O O . ALA A 1 208 ? 3.717 16.687 -11.299 1.00 80.62 208 ALA A O 1
ATOM 1603 N N . THR A 1 209 ? 1.663 15.849 -10.943 1.00 71.12 209 THR A N 1
ATOM 1604 C CA . THR A 1 209 ? 1.290 15.842 -12.371 1.00 71.12 209 THR A CA 1
ATOM 1605 C C . THR A 1 209 ? 1.052 17.232 -12.960 1.00 71.12 209 THR A C 1
ATOM 1607 O O . THR A 1 209 ? 1.247 17.422 -14.156 1.00 71.12 209 THR A O 1
ATOM 1610 N N . LYS A 1 210 ? 0.677 18.223 -12.138 1.00 63.00 210 LYS A N 1
ATOM 1611 C CA . LYS A 1 210 ? 0.508 19.619 -12.579 1.00 63.00 210 LYS A CA 1
ATOM 1612 C C . LYS A 1 210 ? 1.834 20.345 -12.803 1.00 63.00 210 LYS A C 1
ATOM 1614 O O . LYS A 1 210 ? 1.859 21.318 -13.537 1.00 63.00 210 LYS A O 1
ATOM 1619 N N . VAL A 1 211 ? 2.916 19.892 -12.170 1.00 54.88 211 VAL A N 1
ATOM 1620 C CA . VAL A 1 211 ? 4.261 20.477 -12.330 1.00 54.88 211 VAL A CA 1
ATOM 1621 C C . VAL A 1 211 ? 4.960 19.952 -13.595 1.00 54.88 211 VAL A C 1
ATOM 1623 O O . VAL A 1 211 ? 5.947 20.524 -14.042 1.00 54.88 211 VAL A O 1
ATOM 1626 N N . THR A 1 212 ? 4.457 18.863 -14.183 1.00 45.22 212 THR A N 1
ATOM 1627 C CA . THR A 1 212 ? 5.039 18.200 -15.365 1.00 45.22 212 THR A CA 1
ATOM 1628 C C . THR A 1 212 ? 4.258 18.429 -16.665 1.00 45.22 212 THR A C 1
ATOM 1630 O O . THR A 1 212 ? 4.630 17.854 -17.690 1.00 45.22 212 THR A O 1
ATOM 1633 N N . ALA A 1 213 ? 3.202 19.248 -16.636 1.00 39.28 213 ALA A N 1
ATOM 1634 C CA . ALA A 1 213 ? 2.436 19.690 -17.804 1.00 39.28 213 ALA A CA 1
ATOM 1635 C C . ALA A 1 213 ? 2.723 21.167 -18.095 1.00 39.28 213 ALA A C 1
ATOM 1637 O O . ALA A 1 213 ? 2.799 21.507 -19.295 1.00 39.28 213 ALA A O 1
#

pLDDT: mean 92.77, std 10.01, range [38.41, 98.62]

Sequence (213 aa):
MAAKSLRFVTLSGVPMDVTELKWPFHQSTAGADWLVLHGRADLLQSAEKLHCEVAVGMTQTMKEALGSLAEERAEGMAVNAIRKTIDNGQLAFVKSGKVQPVHVTSRFYNFREKRIEFPSQPEAAVLDMIKRRVFWLSGSGPVEVAHPYDCQYVNLSREKMLEMAAKLASQGLIKLEGDKAAATDALRKQEVEIRAAMQKGVEAGLAATKVTA

Radius of gyration: 17.22 Å; chains: 1; bounding box: 41×37×51 Å

Foldseek 3Di:
DPWDWDWFAALLLFTWTKTDFPDDFDDDPPPDQKTWTWTKIWGPPPPPRFIATEIEIEGPVVCVLLVDRPCVRCVLVSVLLVSVCLVQLAAARHPDPDYGYGYDDCCQADSVVSHGAHDADDLVSLLVRLLSCQVRPCPVHWDFQQPPSSCRNNVHHSVVSVVSVVVCVVVVQWDDDPRTIHGDVVSVVCVVVSVVSNVVSNVSNVVVVVVVD

Secondary structure (DSSP, 8-state):
-PPPPEEEE-TT--EEEEE---SSPEE-TTSSSEEEEEEEEEETT-TT--EEEEEEEEEHHHHHHHS---HHHHHHHHHHHHHHHHHTT----BS---EEEEE--GGGEETTTTEE-PPP--HHHHHHHHHHHHHHHGGGS-EESS-HHHHHHHT--HHHHHHHHHHHHHTTSEEEETTEEEE-HHHHTTHHHHHHHHHHHHHHHHHHHHS--